Protein AF-A0A8C5HV69-F1 (afdb_monomer_lite)

Foldseek 3Di:
DDDDDDDDDDDDDDDDDDDDDDDDDDDDDDDPDDPPCDPVNVVVVVVVVVVVVVVVVVVVVVVVVCVVVVVVPPPDDDDDDDDDDDDDDDDDDDDDDDDDDDDDDDDDDDDDDDDDDDPPDPDDDDDPPPPDPPPDDDQDLVVLLVLQVQLLVLCVVPVDNVVSCVVSVHDPVVNQLQVLSNLCCVQPVPVSVVLDDDSVPDDSSVSSVVSVVVCDPVSVVVSVVCCVVSVGPPDDHDD

Sequence (239 aa):
MKMTMTEVTKKDLDGPEDKGSSATSCCSISSIGSGSISKVEFLEAKIQWQEKVITDLEQERNFLREQILGKKKSSQPKKFTLEDDDENDHSNMDDDPSSPNISESSDSDVVIQRRKTRWTQPSTSATVAVPGKAHVRVKGPAEVISRYKKVLKSFSKVRTMTEAFRINGVDRGTIKMTAAIMELNTVDPETFKTLKYDPATETLQSFAKRCATYITPEKKIIIEDMKAKGQLLPLLMKY

Secondary structure (DSSP, 8-state):
--------------------------------------HHHHHHHHHHHHHHHHHHHHHHHHHHHHHHHHHTS-------------------------PPPP---------------------------------PPP-SHHHHHHHHHHHHHHHHHH--HHHHHHHHT--HHHHHHHHHHHHHHHH-HHHHHHS---TTT--HHHHHHHHHHT--HHHHHHHHHHHHTTSS-------

pLDDT: mean 71.91, std 24.54, range [30.3, 97.56]

Radius of gyration: 37.37 Å; chains: 1; bounding box: 129×70×85 Å

Structure (mmCIF, N/CA/C/O backbone):
data_AF-A0A8C5HV69-F1
#
_entry.id   AF-A0A8C5HV69-F1
#
loop_
_atom_site.group_PDB
_atom_site.id
_atom_site.type_symbol
_atom_site.label_atom_id
_atom_site.label_alt_id
_atom_site.label_comp_id
_atom_site.label_asym_id
_atom_site.label_entity_id
_atom_site.label_seq_id
_atom_site.pdbx_PDB_ins_code
_atom_site.Cartn_x
_atom_site.Cartn_y
_atom_site.Cartn_z
_atom_site.occupancy
_atom_site.B_iso_or_equiv
_atom_site.auth_seq_id
_atom_site.auth_comp_id
_atom_site.auth_asym_id
_atom_site.auth_atom_id
_atom_site.pdbx_PDB_model_num
ATOM 1 N N . MET A 1 1 ? 72.669 -27.032 47.980 1.00 41.25 1 MET A N 1
ATOM 2 C CA . MET A 1 1 ? 73.205 -25.973 47.097 1.00 41.25 1 MET A CA 1
ATOM 3 C C . MET A 1 1 ? 72.244 -24.793 47.122 1.00 41.25 1 MET A C 1
ATOM 5 O O . MET A 1 1 ? 71.089 -24.989 46.797 1.00 41.25 1 MET A O 1
ATOM 9 N N . LYS A 1 2 ? 72.760 -23.644 47.583 1.00 41.19 2 LYS A N 1
ATOM 10 C CA . LYS A 1 2 ? 72.356 -22.233 47.399 1.00 41.19 2 LYS A CA 1
ATOM 11 C C . LYS A 1 2 ? 70.866 -21.821 47.466 1.00 41.19 2 LYS A C 1
ATOM 13 O O . LYS A 1 2 ? 70.048 -22.196 46.639 1.00 41.19 2 LYS A O 1
ATOM 18 N N . MET A 1 3 ? 70.618 -20.947 48.447 1.00 42.62 3 MET A N 1
ATOM 19 C CA . MET A 1 3 ? 69.486 -20.027 48.632 1.00 42.62 3 MET A CA 1
ATOM 20 C C . MET A 1 3 ? 69.341 -19.006 47.487 1.00 42.62 3 MET A C 1
ATOM 22 O O . MET A 1 3 ? 70.353 -18.686 46.873 1.00 42.62 3 MET A O 1
ATOM 26 N N . THR A 1 4 ? 68.147 -18.409 47.333 1.00 46.88 4 THR A N 1
ATOM 27 C CA . THR A 1 4 ? 67.903 -16.960 47.569 1.00 46.88 4 THR A CA 1
ATOM 28 C C . THR A 1 4 ? 66.401 -16.645 47.688 1.00 46.88 4 THR A C 1
ATOM 30 O O . THR A 1 4 ? 65.612 -17.020 46.826 1.00 46.88 4 THR A O 1
ATOM 33 N N . MET A 1 5 ? 66.076 -15.947 48.782 1.00 42.62 5 MET A N 1
ATOM 34 C CA . MET A 1 5 ? 64.847 -15.214 49.148 1.00 42.62 5 MET A CA 1
ATOM 35 C C . MET A 1 5 ? 64.588 -14.039 48.165 1.00 42.62 5 MET A C 1
ATOM 37 O O . MET A 1 5 ? 65.527 -13.641 47.482 1.00 42.62 5 MET A O 1
ATOM 41 N N . THR A 1 6 ? 63.386 -13.456 48.021 1.00 46.44 6 THR A N 1
ATOM 42 C CA . THR A 1 6 ? 62.821 -12.469 48.971 1.00 46.44 6 THR A CA 1
ATOM 43 C C . THR A 1 6 ? 61.295 -12.277 48.900 1.00 46.44 6 THR A C 1
ATOM 45 O O . THR A 1 6 ? 60.684 -12.218 47.835 1.00 46.44 6 THR A O 1
ATOM 48 N N . GLU A 1 7 ? 60.731 -12.137 50.104 1.00 42.50 7 GLU A N 1
ATOM 49 C CA . GLU A 1 7 ? 59.359 -11.804 50.509 1.00 42.50 7 GLU A CA 1
ATOM 50 C C . GLU A 1 7 ? 59.042 -10.285 50.425 1.00 42.50 7 GLU A C 1
ATOM 52 O O . GLU A 1 7 ? 59.963 -9.473 50.420 1.00 42.50 7 GLU A O 1
ATOM 57 N N . VAL A 1 8 ? 57.786 -9.874 50.151 1.00 45.25 8 VAL A N 1
ATOM 58 C CA . VAL A 1 8 ? 56.705 -9.402 51.082 1.00 45.25 8 VAL A CA 1
ATOM 59 C C . VAL A 1 8 ? 57.105 -8.116 51.847 1.00 45.25 8 VAL A C 1
ATOM 61 O O . VAL A 1 8 ? 58.164 -8.050 52.450 1.00 45.25 8 VAL A O 1
ATOM 64 N N . THR A 1 9 ? 56.332 -7.021 51.863 1.00 39.25 9 THR A N 1
ATOM 65 C CA . THR A 1 9 ? 55.294 -6.777 52.889 1.00 39.25 9 THR A CA 1
ATOM 66 C C . THR A 1 9 ? 54.643 -5.390 52.773 1.00 39.25 9 THR A C 1
ATOM 68 O O . THR A 1 9 ? 55.207 -4.424 52.273 1.00 39.25 9 THR A O 1
ATOM 71 N N . LYS A 1 10 ? 53.414 -5.368 53.292 1.00 47.84 10 LYS A N 1
ATOM 72 C CA . LYS A 1 10 ? 52.456 -4.291 53.567 1.00 47.84 10 LYS A CA 1
ATOM 73 C C . LYS A 1 10 ? 52.615 -3.796 55.018 1.00 47.84 10 LYS A C 1
ATOM 75 O O . LYS A 1 10 ? 52.940 -4.645 55.847 1.00 47.84 10 LYS A O 1
ATOM 80 N N . LYS A 1 11 ? 52.280 -2.517 55.294 1.00 43.03 11 LYS A N 1
ATOM 81 C CA . LYS A 1 11 ? 51.910 -1.837 56.584 1.00 43.03 11 LYS A CA 1
ATOM 82 C C . LYS A 1 11 ? 52.577 -0.453 56.660 1.00 43.03 11 LYS A C 1
ATOM 84 O O . LYS A 1 11 ? 53.667 -0.321 56.126 1.00 43.03 11 LYS A O 1
ATOM 89 N N . ASP A 1 12 ? 52.138 0.574 57.380 1.00 42.72 12 ASP A N 1
ATOM 90 C CA . ASP A 1 12 ? 50.881 1.138 57.915 1.00 42.72 12 ASP A CA 1
ATOM 91 C C . ASP A 1 12 ? 51.341 2.403 58.704 1.00 42.72 12 ASP A C 1
ATOM 93 O O . ASP A 1 12 ? 52.432 2.362 59.267 1.00 42.72 12 ASP A O 1
ATOM 97 N N . LEU A 1 13 ? 50.495 3.449 58.778 1.00 44.81 13 LEU A N 1
ATOM 98 C CA . LEU A 1 13 ? 50.401 4.523 59.812 1.00 44.81 13 LEU A CA 1
ATOM 99 C C . LEU A 1 13 ? 51.555 5.549 60.018 1.00 44.81 13 LEU A C 1
ATOM 101 O O . LEU A 1 13 ? 52.686 5.168 60.292 1.00 44.81 13 LEU A O 1
ATOM 105 N N . ASP A 1 14 ? 51.263 6.866 60.003 1.00 36.16 14 ASP A N 1
ATOM 106 C CA . ASP A 1 14 ? 50.894 7.691 61.190 1.00 36.16 14 ASP A CA 1
ATOM 107 C C . ASP A 1 14 ? 50.681 9.201 60.838 1.00 36.16 14 ASP A C 1
ATOM 109 O O . ASP A 1 14 ? 51.166 9.664 59.804 1.00 36.16 14 ASP A O 1
ATOM 113 N N . GLY A 1 15 ? 49.909 9.941 61.661 1.00 34.44 15 GLY A N 1
ATOM 114 C CA . GLY A 1 15 ? 49.583 11.394 61.563 1.00 34.44 15 GLY A CA 1
ATOM 115 C C . GLY A 1 15 ? 50.711 12.348 62.033 1.00 34.44 15 GLY A C 1
ATOM 116 O O . GLY A 1 15 ? 51.828 11.855 62.187 1.00 34.44 15 GLY A O 1
ATOM 117 N N . PRO A 1 16 ? 50.503 13.686 62.255 1.00 55.38 16 PRO A N 1
ATOM 118 C CA . PRO A 1 16 ? 49.420 14.280 63.085 1.00 55.38 16 PRO A CA 1
ATOM 119 C C . PRO A 1 16 ? 48.833 15.688 62.683 1.00 55.38 16 PRO A C 1
ATOM 121 O O . PRO A 1 16 ? 49.367 16.376 61.819 1.00 55.38 16 PRO A O 1
ATOM 124 N N . GLU A 1 17 ? 47.694 16.047 63.321 1.00 42.78 17 GLU A N 1
ATOM 125 C CA . GLU A 1 17 ? 47.181 17.326 63.940 1.00 42.78 17 GLU A CA 1
ATOM 126 C C . GLU A 1 17 ? 47.751 18.728 63.530 1.00 42.78 17 GLU A C 1
ATOM 128 O O . GLU A 1 17 ? 48.947 18.847 63.312 1.00 42.78 17 GLU A O 1
ATOM 133 N N . ASP A 1 18 ? 47.080 19.908 63.501 1.00 42.66 18 ASP A N 1
ATOM 134 C CA . ASP A 1 18 ? 45.736 20.455 63.834 1.00 42.66 18 ASP A CA 1
ATOM 135 C C . ASP A 1 18 ? 45.687 21.997 63.487 1.00 42.66 18 ASP A C 1
ATOM 137 O O . ASP A 1 18 ? 46.739 22.611 63.290 1.00 42.66 18 ASP A O 1
ATOM 141 N N . LYS A 1 19 ? 44.484 22.622 63.522 1.00 38.38 19 LYS A N 1
ATOM 142 C CA . LYS A 1 19 ? 44.103 24.068 63.691 1.00 38.38 19 LYS A CA 1
ATOM 143 C C . LYS A 1 19 ? 43.608 24.948 62.507 1.00 38.38 19 LYS A C 1
ATOM 145 O O . LYS A 1 19 ? 44.392 25.499 61.747 1.00 38.38 19 LYS A O 1
ATOM 150 N N . GLY A 1 20 ? 42.305 25.296 62.552 1.00 33.03 20 GLY A N 1
ATOM 151 C CA . GLY A 1 20 ? 41.860 26.687 62.828 1.00 33.03 20 GLY A CA 1
ATOM 152 C C . GLY A 1 20 ? 41.215 27.579 61.733 1.00 33.03 20 GLY A C 1
ATOM 153 O O . GLY A 1 20 ? 41.919 28.271 61.017 1.00 33.03 20 GLY A O 1
ATOM 154 N N . SER A 1 21 ? 39.875 27.704 61.787 1.00 37.47 21 SER A N 1
ATOM 155 C CA . SER A 1 21 ? 39.026 28.925 61.665 1.00 37.47 21 SER A CA 1
ATOM 156 C C . SER A 1 21 ? 38.928 29.832 60.405 1.00 37.47 21 SER A C 1
ATOM 158 O O . SER A 1 21 ? 39.880 30.471 59.983 1.00 37.47 21 SER A O 1
ATOM 160 N N . SER A 1 22 ? 37.652 30.108 60.058 1.00 38.28 22 SER A N 1
ATOM 161 C CA . SER A 1 22 ? 37.043 31.421 59.707 1.00 38.28 22 SER A CA 1
ATOM 162 C C . SER A 1 22 ? 36.752 31.794 58.234 1.00 38.28 22 SER A C 1
ATOM 164 O O . SER A 1 22 ? 37.621 32.222 57.491 1.00 38.28 22 SER A O 1
ATOM 166 N N . ALA A 1 23 ? 35.447 31.748 57.921 1.00 42.06 23 ALA A N 1
ATOM 167 C CA . ALA A 1 23 ? 34.599 32.773 57.289 1.00 42.06 23 ALA A CA 1
ATOM 168 C C . ALA A 1 23 ? 34.856 33.341 55.867 1.00 42.06 23 ALA A C 1
ATOM 170 O O . ALA A 1 23 ? 35.947 33.738 55.484 1.00 42.06 23 ALA A O 1
ATOM 171 N N . THR A 1 24 ? 33.707 33.594 55.218 1.00 37.38 24 THR A N 1
ATOM 172 C CA . THR A 1 24 ? 33.375 34.613 54.196 1.00 37.38 24 THR A CA 1
ATOM 173 C C . THR A 1 24 ? 33.264 34.197 52.720 1.00 37.38 24 THR A C 1
ATOM 175 O O . THR A 1 24 ? 34.218 33.826 52.058 1.00 37.38 24 THR A O 1
ATOM 178 N N . SER A 1 25 ? 32.040 34.407 52.213 1.00 44.81 25 SER A N 1
ATOM 179 C CA . SER A 1 25 ? 31.742 35.191 51.006 1.00 44.81 25 SER A CA 1
ATOM 180 C C . SER A 1 25 ? 32.240 34.668 49.656 1.00 44.81 25 SER A C 1
ATOM 182 O O . SER A 1 25 ? 33.380 34.892 49.272 1.00 44.81 25 SER A O 1
ATOM 184 N N . CYS A 1 26 ? 31.324 34.142 48.842 1.00 30.30 26 CYS A N 1
ATOM 185 C CA . CYS A 1 26 ? 30.750 34.926 47.738 1.00 30.30 26 CYS A CA 1
ATOM 186 C C . CYS A 1 26 ? 29.729 34.101 46.937 1.00 30.30 26 CYS A C 1
ATOM 188 O O . CYS A 1 26 ? 29.933 32.933 46.609 1.00 30.30 26 CYS A O 1
ATOM 190 N N . CYS A 1 27 ? 28.600 34.740 46.635 1.00 38.41 27 CYS A N 1
ATOM 191 C CA . CYS A 1 27 ? 27.563 34.245 45.743 1.00 38.41 27 CYS A CA 1
ATOM 192 C C . CYS A 1 27 ? 28.149 33.954 44.356 1.00 38.41 27 CYS A C 1
ATOM 194 O O . CYS A 1 27 ? 28.612 34.870 43.679 1.00 38.41 27 CYS A O 1
ATOM 196 N N . SER A 1 28 ? 28.068 32.704 43.901 1.00 43.84 28 SER A N 1
ATOM 197 C CA . SER A 1 28 ? 28.261 32.395 42.485 1.00 43.84 28 SER A CA 1
ATOM 198 C C . SER A 1 28 ? 26.935 32.588 41.761 1.00 43.84 28 SER A C 1
ATOM 200 O O . SER A 1 28 ? 25.980 31.832 41.928 1.00 43.84 28 SER A O 1
ATOM 202 N N . ILE A 1 29 ? 26.905 33.690 41.024 1.00 43.72 29 ILE A N 1
ATOM 203 C CA . ILE A 1 29 ? 25.840 34.169 40.154 1.00 43.72 29 ILE A CA 1
ATOM 204 C C . ILE A 1 29 ? 25.419 33.055 39.189 1.00 43.72 29 ILE A C 1
ATOM 206 O O . ILE A 1 29 ? 26.244 32.398 38.553 1.00 43.72 29 ILE A O 1
ATOM 210 N N . SER A 1 30 ? 24.108 32.863 39.103 1.00 43.75 30 SER A N 1
ATOM 211 C CA . SER A 1 30 ? 23.403 32.008 38.158 1.00 43.75 30 SER A CA 1
ATOM 212 C C . SER A 1 30 ? 23.905 32.221 36.727 1.00 43.75 30 SER A C 1
ATOM 214 O O . SER A 1 30 ? 23.747 33.294 36.147 1.00 43.75 30 SER A O 1
ATOM 216 N N . SER A 1 31 ? 24.483 31.171 36.136 1.00 43.50 31 SER A N 1
ATOM 217 C CA . SER A 1 31 ? 24.736 31.118 34.696 1.00 43.50 31 SER A CA 1
ATOM 218 C C . SER A 1 31 ? 23.404 31.069 33.956 1.00 43.50 31 SER A C 1
ATOM 220 O O . SER A 1 31 ? 22.685 30.072 33.988 1.00 43.50 31 SER A O 1
ATOM 222 N N . ILE A 1 32 ? 23.084 32.175 33.293 1.00 50.81 32 ILE A N 1
ATOM 223 C CA . ILE A 1 32 ? 21.990 32.296 32.337 1.00 50.81 32 ILE A CA 1
ATOM 224 C C . ILE A 1 32 ? 22.432 31.517 31.092 1.00 50.81 32 ILE A C 1
ATOM 226 O O . ILE A 1 32 ? 23.237 31.994 30.294 1.00 50.81 32 ILE A O 1
ATOM 230 N N . GLY A 1 33 ? 21.972 30.271 30.989 1.00 43.75 33 GLY A N 1
ATOM 231 C CA . GLY A 1 33 ? 22.258 29.381 29.870 1.00 43.75 33 GLY A CA 1
ATOM 232 C C . GLY A 1 33 ? 21.582 29.868 28.591 1.00 43.75 33 GLY A C 1
ATOM 233 O O . GLY A 1 33 ? 20.362 29.971 28.509 1.00 43.75 33 GLY A O 1
ATOM 234 N N . SER A 1 34 ? 22.411 30.161 27.595 1.00 51.12 34 SER A N 1
ATOM 235 C CA . SER A 1 34 ? 22.074 30.457 26.205 1.00 51.12 34 SER A CA 1
ATOM 236 C C . SER A 1 34 ? 21.061 29.465 25.617 1.00 51.12 34 SER A C 1
ATOM 238 O O . SER A 1 34 ? 21.311 28.259 25.609 1.00 51.12 34 SER A O 1
ATOM 240 N N . GLY A 1 35 ? 19.957 29.985 25.073 1.00 60.09 35 GLY A N 1
ATOM 241 C CA . GLY A 1 35 ? 18.848 29.231 24.479 1.00 60.09 35 GLY A CA 1
ATOM 242 C C . GLY A 1 35 ? 19.203 28.490 23.188 1.00 60.09 35 GLY A C 1
ATOM 243 O O . GLY A 1 35 ? 18.777 28.874 22.103 1.00 60.09 35 GLY A O 1
ATOM 244 N N . SER A 1 36 ? 19.948 27.397 23.320 1.00 64.25 36 SER A N 1
ATOM 245 C CA . SER A 1 36 ? 20.003 26.325 22.327 1.00 64.25 36 SER A CA 1
ATOM 246 C C . SER A 1 36 ? 19.208 25.159 22.899 1.00 64.25 36 SER A C 1
ATOM 248 O O . SER A 1 36 ? 19.758 24.375 23.668 1.00 64.25 36 SER A O 1
ATOM 250 N N . ILE A 1 37 ? 17.916 25.059 22.571 1.00 70.06 37 ILE A N 1
ATOM 251 C CA . ILE A 1 37 ? 17.123 23.886 22.962 1.00 70.06 37 ILE A CA 1
ATOM 252 C C . ILE A 1 37 ? 17.806 22.675 22.345 1.00 70.06 37 ILE A C 1
ATOM 254 O O . ILE A 1 37 ? 17.923 22.553 21.119 1.00 70.06 37 ILE A O 1
ATOM 258 N N . SER A 1 38 ? 18.324 21.809 23.209 1.00 85.94 38 SER A N 1
ATOM 259 C CA . SER A 1 38 ? 19.037 20.627 22.754 1.00 85.94 38 SER A CA 1
ATOM 260 C C . SER A 1 38 ? 18.071 19.734 21.973 1.00 85.94 38 SER A C 1
ATOM 262 O O . SER A 1 38 ? 16.860 19.715 22.208 1.00 85.94 38 SER A O 1
ATOM 264 N N . LYS A 1 39 ? 18.589 18.947 21.022 1.00 87.31 39 LYS A N 1
ATOM 265 C CA . LYS A 1 39 ? 17.747 17.991 20.288 1.00 87.31 39 LYS A CA 1
ATOM 266 C C . LYS A 1 39 ? 17.006 17.041 21.238 1.00 87.31 39 LYS A C 1
ATOM 268 O O . LYS A 1 39 ? 15.905 16.607 20.911 1.00 87.31 39 LYS A O 1
ATOM 273 N N . VAL A 1 40 ? 17.622 16.736 22.379 1.00 88.44 40 VAL A N 1
ATOM 274 C CA . VAL A 1 40 ? 17.068 15.893 23.442 1.00 88.44 40 VAL A CA 1
ATOM 275 C C . VAL A 1 40 ? 15.857 16.570 24.077 1.00 88.44 40 VAL A C 1
ATOM 277 O O . VAL A 1 40 ? 14.769 16.012 24.022 1.00 88.44 40 VAL A O 1
ATOM 280 N N . GLU A 1 41 ? 16.007 17.808 24.534 1.00 88.75 41 GLU A N 1
ATOM 281 C CA . GLU A 1 41 ? 14.935 18.587 25.166 1.00 88.75 41 GLU A CA 1
ATOM 282 C C . GLU A 1 41 ? 13.724 18.783 24.235 1.00 88.75 41 GLU A C 1
ATOM 284 O O . GLU A 1 41 ? 12.575 18.605 24.636 1.00 88.75 41 GLU A O 1
ATOM 289 N N . PHE A 1 42 ? 13.955 19.044 22.942 1.00 92.06 42 PHE A N 1
ATOM 290 C CA . PHE A 1 42 ? 12.866 19.110 21.959 1.00 92.06 42 PHE A CA 1
ATOM 291 C C . PHE A 1 42 ? 12.128 17.770 21.798 1.00 92.06 42 PHE A C 1
ATOM 293 O O . PHE A 1 42 ? 10.909 17.737 21.609 1.00 92.06 42 PHE A O 1
ATOM 300 N N . LEU A 1 43 ? 12.860 16.651 21.808 1.00 92.69 43 LEU A N 1
ATOM 301 C CA . LEU A 1 43 ? 12.255 15.324 21.694 1.00 92.69 43 LEU A CA 1
ATOM 302 C C . LEU A 1 43 ? 11.475 14.958 22.956 1.00 92.69 43 LEU A C 1
ATOM 304 O O . LEU A 1 43 ? 10.385 14.410 22.827 1.00 92.69 43 LEU A O 1
ATOM 308 N N . GLU A 1 44 ? 11.980 15.307 24.135 1.00 93.56 44 GLU A N 1
ATOM 309 C CA . GLU A 1 44 ? 11.273 15.140 25.407 1.00 93.56 44 GLU A CA 1
ATOM 310 C C . GLU A 1 44 ? 9.970 15.941 25.421 1.00 93.56 44 GLU A C 1
ATOM 312 O O . GLU A 1 44 ? 8.911 15.372 25.681 1.00 93.56 44 GLU A O 1
ATOM 317 N N . ALA A 1 45 ? 10.005 17.214 25.015 1.00 92.44 45 ALA A N 1
ATOM 318 C CA . ALA A 1 45 ? 8.802 18.037 24.893 1.00 92.44 45 ALA A CA 1
ATOM 319 C C . ALA A 1 45 ? 7.785 17.438 23.905 1.00 92.44 45 ALA A C 1
ATOM 321 O O . ALA A 1 45 ? 6.576 17.449 24.151 1.00 92.44 45 ALA A O 1
ATOM 322 N N . LYS A 1 46 ? 8.258 16.865 22.789 1.00 95.50 46 LYS A N 1
ATOM 323 C CA . LYS A 1 46 ? 7.392 16.170 21.830 1.00 95.50 46 LYS A CA 1
ATOM 324 C C . LYS A 1 46 ? 6.765 14.911 22.432 1.00 95.50 46 LYS A C 1
ATOM 326 O O . LYS A 1 46 ? 5.580 14.684 22.205 1.00 95.50 46 LYS A O 1
ATOM 331 N N . ILE A 1 47 ? 7.536 14.109 23.165 1.00 97.06 47 ILE A N 1
ATOM 332 C CA . ILE A 1 47 ? 7.043 12.896 23.833 1.00 97.06 47 ILE A CA 1
ATOM 333 C C . ILE A 1 47 ? 5.978 13.274 24.862 1.00 97.06 47 ILE A C 1
ATOM 335 O O . ILE A 1 47 ? 4.867 12.760 24.783 1.00 97.06 47 ILE A O 1
ATOM 339 N N . GLN A 1 48 ? 6.259 14.248 25.727 1.00 95.25 48 GLN A N 1
ATOM 340 C CA . GLN A 1 48 ? 5.307 14.735 26.729 1.00 95.25 48 GLN A CA 1
ATOM 341 C C . GLN A 1 48 ? 4.012 15.251 26.094 1.00 95.25 48 GLN A C 1
ATOM 343 O O . GLN A 1 48 ? 2.913 14.948 26.557 1.00 95.25 48 GLN A O 1
ATOM 348 N N . TRP A 1 49 ? 4.115 16.012 25.000 1.00 96.62 49 TRP A N 1
ATOM 349 C CA . TRP A 1 49 ? 2.936 16.475 24.272 1.00 96.62 49 TRP A CA 1
ATOM 350 C C . TRP A 1 49 ? 2.122 15.305 23.704 1.00 96.62 49 TRP A C 1
ATOM 352 O O . TRP A 1 49 ? 0.898 15.292 23.822 1.00 96.62 49 TRP A O 1
ATOM 362 N N . GLN A 1 50 ? 2.785 14.300 23.124 1.00 96.31 50 GLN A N 1
ATOM 363 C CA . GLN A 1 50 ? 2.114 13.102 22.615 1.00 96.31 50 GLN A CA 1
ATOM 364 C C . GLN A 1 50 ? 1.427 12.309 23.736 1.00 96.31 50 GLN A C 1
ATOM 366 O O . GLN A 1 50 ? 0.290 11.885 23.553 1.00 96.31 50 GLN A O 1
ATOM 371 N N . GLU A 1 51 ? 2.075 12.140 24.888 1.00 95.62 51 GLU A N 1
ATOM 372 C CA . GLU A 1 51 ? 1.509 11.469 26.067 1.00 95.62 51 GLU A CA 1
ATOM 373 C C . GLU A 1 51 ? 0.273 12.197 26.603 1.00 95.62 51 GLU A C 1
ATOM 375 O O . GLU A 1 51 ? -0.736 11.558 26.913 1.00 95.62 51 GLU A O 1
ATOM 380 N N . LYS A 1 52 ? 0.309 13.534 26.640 1.00 95.94 52 LYS A N 1
ATOM 381 C CA . LYS A 1 52 ? -0.849 14.349 27.018 1.00 95.94 52 LYS A CA 1
ATOM 382 C C . LYS A 1 52 ? -2.018 14.139 26.058 1.00 95.94 52 LYS A C 1
ATOM 384 O O . LYS A 1 52 ? -3.120 13.844 26.501 1.00 95.94 52 LYS A O 1
ATOM 389 N N . VAL A 1 53 ? -1.766 14.208 24.749 1.00 97.25 53 VAL A N 1
ATOM 390 C CA . VAL A 1 53 ? -2.802 13.967 23.729 1.00 97.25 53 VAL A CA 1
ATOM 391 C C . VAL A 1 53 ? -3.386 12.559 23.851 1.00 97.25 53 VAL A C 1
ATOM 393 O O . VAL A 1 53 ? -4.595 12.389 23.729 1.00 97.25 53 VAL A O 1
ATOM 396 N N . ILE A 1 54 ? -2.552 11.546 24.100 1.00 97.56 54 ILE A N 1
ATOM 397 C CA . ILE A 1 54 ? -3.027 10.176 24.327 1.00 97.56 54 ILE A CA 1
ATOM 398 C C . ILE A 1 54 ? -3.941 10.135 25.552 1.00 97.56 54 ILE A C 1
ATOM 400 O O . ILE A 1 54 ? -5.045 9.611 25.452 1.00 97.56 54 ILE A O 1
ATOM 404 N N . THR A 1 55 ? -3.514 10.722 26.668 1.00 96.81 55 THR A N 1
ATOM 405 C CA . THR A 1 55 ? -4.292 10.752 27.913 1.00 96.81 55 THR A CA 1
ATOM 406 C C . THR A 1 55 ? -5.651 11.423 27.707 1.00 96.81 55 THR A C 1
ATOM 408 O O . THR A 1 55 ? -6.677 10.851 28.072 1.00 96.81 55 THR A O 1
ATOM 411 N N . ASP A 1 56 ? -5.676 12.589 27.061 1.00 95.06 56 ASP A N 1
ATOM 412 C CA . ASP A 1 56 ? -6.905 13.333 26.772 1.00 95.06 56 ASP A CA 1
ATOM 413 C C . ASP A 1 56 ? -7.858 12.506 25.878 1.00 95.06 56 ASP A C 1
ATOM 415 O O . ASP A 1 56 ? -9.051 12.379 26.168 1.00 95.06 56 ASP A O 1
ATOM 419 N N . LEU A 1 57 ? -7.332 11.849 24.833 1.00 96.25 57 LEU A N 1
ATOM 420 C CA . LEU A 1 57 ? -8.114 10.958 23.962 1.00 96.25 57 LEU A CA 1
ATOM 421 C C . LEU A 1 57 ? -8.627 9.711 24.693 1.00 96.25 57 LEU A C 1
ATOM 423 O O . LEU A 1 57 ? -9.717 9.214 24.400 1.00 96.25 57 LEU A O 1
ATOM 427 N N . GLU A 1 58 ? -7.852 9.160 25.625 1.00 94.38 58 GLU A N 1
ATOM 428 C CA . GLU A 1 58 ? -8.278 8.026 26.440 1.00 94.38 58 GLU A CA 1
ATOM 429 C C . GLU A 1 58 ? -9.407 8.404 27.394 1.00 94.38 58 GLU A C 1
ATOM 431 O O . GLU A 1 58 ? -10.357 7.627 27.532 1.00 94.38 58 GLU A O 1
ATOM 436 N N . GLN A 1 59 ? -9.348 9.597 27.988 1.00 93.88 59 GLN A N 1
ATOM 437 C CA . GLN A 1 59 ? -10.427 10.149 28.802 1.00 93.88 59 GLN A CA 1
ATOM 438 C C . GLN A 1 59 ? -11.702 10.330 27.978 1.00 93.88 59 GLN A C 1
ATOM 440 O O . GLN A 1 59 ? -12.751 9.823 28.372 1.00 93.88 59 GLN A O 1
ATOM 445 N N . GLU A 1 60 ? -11.618 10.963 26.805 1.00 94.38 60 GLU A N 1
ATOM 446 C CA . GLU A 1 60 ? -12.775 11.148 25.923 1.00 94.38 60 GLU A CA 1
ATOM 447 C C . GLU A 1 60 ? -13.368 9.800 25.487 1.00 94.38 60 GLU A C 1
ATOM 449 O O . GLU A 1 60 ? -14.578 9.571 25.560 1.00 94.38 60 GLU A O 1
ATOM 454 N N . ARG A 1 61 ? -12.515 8.841 25.112 1.00 95.19 61 ARG A N 1
ATOM 455 C CA . ARG A 1 61 ? -12.943 7.483 24.761 1.00 95.19 61 ARG A CA 1
ATOM 456 C C . ARG A 1 61 ? -13.623 6.772 25.933 1.00 95.19 61 ARG A C 1
ATOM 458 O O . ARG A 1 61 ? -14.596 6.050 25.708 1.00 95.19 61 ARG A O 1
ATOM 465 N N . ASN A 1 62 ? -13.129 6.931 27.158 1.00 94.31 62 ASN A N 1
ATOM 466 C CA . ASN A 1 62 ? -13.747 6.345 28.348 1.00 94.31 62 ASN A CA 1
ATOM 467 C C . ASN A 1 62 ? -15.094 7.011 28.660 1.00 94.31 62 ASN A C 1
ATOM 469 O O . ASN A 1 62 ? -16.082 6.303 28.839 1.00 94.31 62 ASN A O 1
ATOM 473 N N . PHE A 1 63 ? -15.173 8.339 28.585 1.00 96.00 63 PHE A N 1
ATOM 474 C CA . PHE A 1 63 ? -16.417 9.094 28.728 1.00 96.00 63 PHE A CA 1
ATOM 475 C C . PHE A 1 63 ? -17.488 8.646 27.718 1.00 96.00 63 PHE A C 1
ATOM 477 O O . PHE A 1 63 ? -18.632 8.370 28.081 1.00 96.00 63 PHE A O 1
ATOM 484 N N . LEU A 1 64 ? -17.124 8.483 26.442 1.00 95.00 64 LEU A N 1
ATOM 485 C CA . LEU A 1 64 ? -18.050 7.991 25.417 1.00 95.00 64 LEU A CA 1
ATOM 486 C C . LEU A 1 64 ? -18.503 6.548 25.685 1.00 95.00 64 LEU A C 1
ATOM 488 O O . LEU A 1 64 ? -19.665 6.208 25.452 1.00 95.00 64 LEU A O 1
ATOM 492 N N . ARG A 1 65 ? -17.614 5.691 26.205 1.00 90.88 65 ARG A N 1
ATOM 493 C CA . ARG A 1 65 ? -17.978 4.328 26.626 1.00 90.88 65 ARG A CA 1
ATOM 494 C C . ARG A 1 65 ? -18.966 4.341 27.787 1.00 90.88 65 ARG A C 1
ATOM 496 O O . ARG A 1 65 ? -19.923 3.570 27.748 1.00 90.88 65 ARG A O 1
ATOM 503 N N . GLU A 1 66 ? -18.777 5.214 28.771 1.00 91.31 66 GLU A N 1
ATOM 504 C CA . GLU A 1 66 ? -19.706 5.393 29.891 1.00 91.31 66 GLU A CA 1
ATOM 505 C C . GLU A 1 66 ? -21.072 5.894 29.425 1.00 91.31 66 GLU A C 1
ATOM 507 O O . GLU A 1 66 ? -22.088 5.359 29.855 1.00 91.31 66 GLU A O 1
ATOM 512 N N . GLN A 1 67 ? -21.128 6.838 28.483 1.00 87.50 67 GLN A N 1
ATOM 513 C CA . GLN A 1 67 ? -22.386 7.301 27.884 1.00 87.50 67 GLN A CA 1
ATOM 514 C C . GLN A 1 67 ? -23.139 6.164 27.173 1.00 87.50 67 GLN A C 1
ATOM 516 O O . GLN A 1 67 ? -24.360 6.041 27.291 1.00 87.50 67 GLN A O 1
ATOM 521 N N . ILE A 1 68 ? -22.421 5.303 26.446 1.00 84.06 68 ILE A N 1
ATOM 522 C CA . ILE A 1 68 ? -23.010 4.145 25.759 1.00 84.06 68 ILE A CA 1
ATOM 523 C C . ILE A 1 68 ? -23.474 3.081 26.766 1.00 84.06 68 ILE A C 1
ATOM 525 O O . ILE A 1 68 ? -24.556 2.512 26.605 1.00 84.06 68 ILE A O 1
ATOM 529 N N . LEU A 1 69 ? -22.685 2.809 27.808 1.00 75.62 69 LEU A N 1
ATOM 530 C CA . LEU A 1 69 ? -23.021 1.823 28.837 1.00 75.62 69 LEU A CA 1
ATOM 531 C C . LEU A 1 69 ? -24.153 2.313 29.756 1.00 75.62 69 LEU A C 1
ATOM 533 O O . LEU A 1 69 ? -25.037 1.537 30.115 1.00 75.62 69 LEU A O 1
ATOM 537 N N . GLY A 1 70 ? -24.168 3.604 30.085 1.00 62.72 70 GLY A N 1
ATOM 538 C CA . GLY A 1 70 ? -25.195 4.264 30.889 1.00 62.72 70 GLY A CA 1
ATOM 539 C C . GLY A 1 70 ? -26.552 4.313 30.188 1.00 62.72 70 GLY A C 1
ATOM 540 O O . GLY A 1 70 ? -27.575 4.055 30.818 1.00 62.72 70 GLY A O 1
ATOM 541 N N . LYS A 1 71 ? -26.578 4.510 28.863 1.00 60.22 71 LYS A N 1
ATOM 542 C CA . LYS A 1 71 ? -27.815 4.445 28.060 1.00 60.22 71 LYS A CA 1
ATOM 543 C C . LYS A 1 71 ? -28.441 3.046 27.985 1.00 60.22 71 LYS A C 1
ATOM 545 O O . LYS A 1 71 ? -29.625 2.942 27.689 1.00 60.22 71 LYS A O 1
ATOM 550 N N . LYS A 1 72 ? -27.703 1.972 28.302 1.00 57.09 72 LYS A N 1
ATOM 551 C CA . LYS A 1 72 ? -28.270 0.614 28.436 1.00 57.09 72 LYS A CA 1
ATOM 552 C C . LYS A 1 72 ? -28.979 0.362 29.774 1.00 57.09 72 LYS A C 1
ATOM 554 O O . LYS A 1 72 ? -29.671 -0.642 29.884 1.00 57.09 72 LYS A O 1
ATOM 559 N N . LYS A 1 73 ? -28.840 1.241 30.778 1.00 49.88 73 LYS A N 1
ATOM 560 C CA . LYS A 1 73 ? -29.483 1.077 32.099 1.00 49.88 73 LYS A CA 1
ATOM 561 C C . LYS A 1 73 ? -30.790 1.862 32.279 1.00 49.88 73 LYS A C 1
ATOM 563 O O . LYS A 1 73 ? -31.457 1.663 33.287 1.00 49.88 73 LYS A O 1
ATOM 568 N N . SER A 1 74 ? -31.191 2.717 31.332 1.00 44.25 74 SER A N 1
ATOM 569 C CA . SER A 1 74 ? -32.404 3.548 31.460 1.00 44.25 74 SER A CA 1
ATOM 570 C C . SER A 1 74 ? -33.610 3.075 30.636 1.00 44.25 74 SER A C 1
ATOM 572 O O . SER A 1 74 ? -34.523 3.859 30.395 1.00 44.25 74 SER A O 1
ATOM 574 N N . SER A 1 75 ? -33.655 1.813 30.206 1.00 43.59 75 SER A N 1
ATOM 575 C CA . SER A 1 75 ? -34.878 1.194 29.677 1.00 43.59 75 SER A CA 1
ATOM 576 C C . SER A 1 75 ? -35.590 0.410 30.784 1.00 43.59 75 SER A C 1
ATOM 578 O O . SER A 1 75 ? -35.631 -0.815 30.771 1.00 43.59 75 SER A O 1
ATOM 580 N N . GLN A 1 76 ? -36.117 1.131 31.771 1.00 41.69 76 GLN A N 1
ATOM 581 C CA . GLN A 1 76 ? -37.192 0.644 32.637 1.00 41.69 76 GLN A CA 1
ATOM 582 C C . GLN A 1 76 ? -38.473 1.357 32.181 1.00 41.69 76 GLN A C 1
ATOM 584 O O . GLN A 1 76 ? -38.600 2.560 32.432 1.00 41.69 76 GLN A O 1
ATOM 589 N N . PRO A 1 77 ? -39.412 0.693 31.484 1.00 38.56 77 PRO A N 1
ATOM 590 C CA . PRO A 1 77 ? -40.731 1.266 31.284 1.00 38.56 77 PRO A CA 1
ATOM 591 C C . PRO A 1 77 ? -41.499 1.183 32.608 1.00 38.56 77 PRO A C 1
ATOM 593 O O . PRO A 1 77 ? -41.700 0.111 33.175 1.00 38.56 77 PRO A O 1
ATOM 596 N N . LYS A 1 78 ? -41.894 2.350 33.124 1.00 36.34 78 LYS A N 1
ATOM 597 C CA . LYS A 1 78 ? -42.776 2.471 34.285 1.00 36.34 78 LYS A CA 1
ATOM 598 C C . LYS A 1 78 ? -44.146 1.858 33.970 1.00 36.34 78 LYS A C 1
ATOM 600 O O . LYS A 1 78 ? -44.803 2.250 33.012 1.00 36.34 78 LYS A O 1
ATOM 605 N N . LYS A 1 79 ? -44.528 0.935 34.850 1.00 32.38 79 LYS A N 1
ATOM 606 C CA . LYS A 1 79 ? -45.847 0.373 35.166 1.00 32.38 79 LYS A CA 1
ATOM 607 C C . LYS A 1 79 ? -47.032 1.306 34.848 1.00 32.38 79 LYS A C 1
ATOM 609 O O . LYS A 1 79 ? -47.169 2.357 35.470 1.00 32.38 79 LYS A O 1
ATOM 614 N N . PHE A 1 80 ? -47.908 0.861 33.949 1.00 33.12 80 PHE A N 1
ATOM 615 C CA . PHE A 1 80 ? -49.328 1.219 33.917 1.00 33.12 80 PHE A CA 1
ATOM 616 C C . PHE A 1 80 ? -50.087 -0.087 34.180 1.00 33.12 80 PHE A C 1
ATOM 618 O O . PHE A 1 80 ? -49.858 -1.079 33.494 1.00 33.12 80 PHE A O 1
ATOM 625 N N . THR A 1 81 ? -50.878 -0.114 35.247 1.00 31.50 81 THR A N 1
ATOM 626 C CA . THR A 1 81 ? -51.687 -1.262 35.672 1.00 31.50 81 THR A CA 1
ATOM 627 C C . THR A 1 81 ? -53.011 -1.244 34.909 1.00 31.50 81 THR A C 1
ATOM 629 O O . THR A 1 81 ? -53.617 -0.176 34.847 1.00 31.50 81 THR A O 1
ATOM 632 N N . LEU A 1 82 ? -53.445 -2.385 34.366 1.00 34.81 82 LEU A N 1
ATOM 633 C CA . LEU A 1 82 ? -54.801 -2.956 34.446 1.00 34.81 82 LEU A CA 1
ATOM 634 C C . LEU A 1 82 ? -54.777 -4.365 33.814 1.00 34.81 82 LEU A C 1
ATOM 636 O O . LEU A 1 82 ? -53.957 -4.639 32.942 1.00 34.81 82 LEU A O 1
ATOM 640 N N . GLU A 1 83 ? -55.600 -5.231 34.390 1.00 36.62 83 GLU A N 1
ATOM 641 C CA . GLU A 1 83 ? -55.552 -6.697 34.477 1.00 36.62 83 GLU A CA 1
ATOM 642 C C . GLU A 1 83 ? -55.914 -7.441 33.176 1.00 36.62 83 GLU A C 1
ATOM 644 O O . GLU A 1 83 ? -56.621 -6.889 32.339 1.00 36.62 83 GLU A O 1
ATOM 649 N N . ASP A 1 84 ? -55.385 -8.661 32.991 1.00 33.47 84 ASP A N 1
ATOM 650 C CA . ASP A 1 84 ? -56.157 -9.919 32.860 1.00 33.47 84 ASP A CA 1
ATOM 651 C C . ASP A 1 84 ? -55.232 -11.124 32.535 1.00 33.47 84 ASP A C 1
ATOM 653 O O . ASP A 1 84 ? -54.156 -10.967 31.952 1.00 33.47 84 ASP A O 1
ATOM 657 N N . ASP A 1 85 ? -55.667 -12.293 33.012 1.00 42.16 85 ASP A N 1
ATOM 658 C CA . ASP A 1 85 ? -55.071 -13.636 33.158 1.00 42.16 85 ASP A CA 1
ATOM 659 C C . ASP A 1 85 ? -54.121 -14.201 32.075 1.00 42.16 85 ASP A C 1
ATOM 661 O O . ASP A 1 85 ? -54.381 -14.089 30.880 1.00 42.16 85 ASP A O 1
ATOM 665 N N . ASP A 1 86 ? -53.074 -14.931 32.507 1.00 40.19 86 ASP A N 1
ATOM 666 C CA . ASP A 1 86 ? -52.976 -16.393 32.288 1.00 40.19 86 ASP A CA 1
ATOM 667 C C . ASP A 1 86 ? -51.820 -17.024 33.103 1.00 40.19 86 ASP A C 1
ATOM 669 O O . ASP A 1 86 ? -50.721 -16.474 33.229 1.00 40.19 86 ASP A O 1
ATOM 673 N N . GLU A 1 87 ? -52.104 -18.192 33.670 1.00 47.50 87 GLU A N 1
ATOM 674 C CA . GLU A 1 87 ? -51.271 -19.007 34.559 1.00 47.50 87 GLU A CA 1
ATOM 675 C C . GLU A 1 87 ? -50.135 -19.719 33.801 1.00 47.50 87 GLU A C 1
ATOM 677 O O . GLU A 1 87 ? -50.384 -20.398 32.806 1.00 47.50 87 GLU A O 1
ATOM 682 N N . ASN A 1 88 ? -48.899 -19.679 34.320 1.00 42.00 88 ASN A N 1
ATOM 683 C CA . ASN A 1 88 ? -48.030 -20.863 34.288 1.00 42.00 88 ASN A CA 1
ATOM 684 C C . ASN A 1 88 ? -46.920 -20.787 35.350 1.00 42.00 88 ASN A C 1
ATOM 686 O O . ASN A 1 88 ? -45.996 -19.973 35.271 1.00 42.00 88 ASN A O 1
ATOM 690 N N . ASP A 1 89 ? -47.033 -21.681 36.324 1.00 41.03 89 ASP A N 1
ATOM 691 C CA . ASP A 1 89 ? -46.053 -22.032 37.344 1.00 41.03 89 ASP A CA 1
ATOM 692 C C . ASP A 1 89 ? -44.835 -22.753 36.733 1.00 41.03 89 ASP A C 1
ATOM 694 O O . ASP A 1 89 ? -44.980 -23.660 35.918 1.00 41.03 89 ASP A O 1
ATOM 698 N N . HIS A 1 90 ? -43.627 -22.355 37.138 1.00 47.34 90 HIS A N 1
ATOM 699 C CA . HIS A 1 90 ? -42.636 -23.296 37.667 1.00 47.34 90 HIS A CA 1
ATOM 700 C C . HIS A 1 90 ? -41.424 -22.553 38.239 1.00 47.34 90 HIS A C 1
ATOM 702 O O . HIS A 1 90 ? -40.605 -21.957 37.536 1.00 47.34 90 HIS A O 1
ATOM 708 N N . SER A 1 91 ? -41.313 -22.641 39.561 1.00 44.81 91 SER A N 1
ATOM 709 C CA . SER A 1 91 ? -40.116 -22.395 40.357 1.00 44.81 91 SER A CA 1
ATOM 710 C C . SER A 1 91 ? -38.908 -23.201 39.867 1.00 44.81 91 SER A C 1
ATOM 712 O O . SER A 1 91 ? -39.052 -24.384 39.571 1.00 44.81 91 SER A O 1
ATOM 714 N N . ASN A 1 92 ? -37.711 -22.609 39.902 1.00 42.31 92 ASN A N 1
ATOM 715 C CA . ASN A 1 92 ? -36.618 -23.113 40.743 1.00 42.31 92 ASN A CA 1
ATOM 716 C C . ASN A 1 92 ? -35.470 -22.096 40.832 1.00 42.31 92 ASN A C 1
ATOM 718 O O . ASN A 1 92 ? -34.956 -21.598 39.830 1.00 42.31 92 ASN A O 1
ATOM 722 N N . MET A 1 93 ? -35.135 -21.793 42.086 1.00 47.94 93 MET A N 1
ATOM 723 C CA . MET A 1 93 ? -33.877 -21.216 42.557 1.00 47.94 93 MET A CA 1
ATOM 724 C C . MET A 1 93 ? -32.711 -22.133 42.184 1.00 47.94 93 MET A C 1
ATOM 726 O O . MET A 1 93 ? -32.932 -23.330 42.061 1.00 47.94 93 MET A O 1
ATOM 730 N N . ASP A 1 94 ? -31.510 -21.571 42.025 1.00 39.75 94 ASP A N 1
ATOM 731 C CA . ASP A 1 94 ? -30.288 -22.038 42.700 1.00 39.75 94 ASP A CA 1
ATOM 732 C C . ASP A 1 94 ? -29.102 -21.130 42.308 1.00 39.75 94 ASP A C 1
ATOM 734 O O . ASP A 1 94 ? -28.601 -21.142 41.181 1.00 39.75 94 ASP A O 1
ATOM 738 N N . ASP A 1 95 ? -28.683 -20.312 43.274 1.00 45.06 95 ASP A N 1
ATOM 739 C CA . ASP A 1 95 ? -27.349 -19.722 43.391 1.00 45.06 95 ASP A CA 1
ATOM 740 C C . ASP A 1 95 ? -26.378 -20.798 43.916 1.00 45.06 95 ASP A C 1
ATOM 742 O O . ASP A 1 95 ? -26.690 -21.418 44.928 1.00 45.06 95 ASP A O 1
ATOM 746 N N . ASP A 1 96 ? -25.187 -20.961 43.322 1.00 42.44 96 ASP A N 1
ATOM 747 C CA . ASP A 1 96 ? -23.947 -21.168 44.102 1.00 42.44 96 ASP A CA 1
ATOM 748 C C . ASP A 1 96 ? -22.659 -20.958 43.259 1.00 42.44 96 ASP A C 1
ATOM 750 O O . ASP A 1 96 ? -22.531 -21.506 42.156 1.00 42.44 96 ASP A O 1
ATOM 754 N N . PRO A 1 97 ? -21.670 -20.186 43.759 1.00 54.50 97 PRO A N 1
ATOM 755 C CA . PRO A 1 97 ? -20.357 -19.997 43.152 1.00 54.50 97 PRO A CA 1
ATOM 756 C C . PRO A 1 97 ? -19.307 -20.947 43.754 1.00 54.50 97 PRO A C 1
ATOM 758 O O . PRO A 1 97 ? -18.836 -20.760 44.872 1.00 54.50 97 PRO A O 1
ATOM 761 N N . SER A 1 98 ? -18.817 -21.915 42.980 1.00 39.47 98 SER A N 1
ATOM 762 C CA . SER A 1 98 ? -17.737 -22.798 43.443 1.00 39.47 98 SER A CA 1
ATOM 763 C C . SER A 1 98 ? -16.339 -22.263 43.101 1.00 39.47 98 SER A C 1
ATOM 765 O O . SER A 1 98 ? -15.845 -22.397 41.981 1.00 39.47 98 SER A O 1
ATOM 767 N N . SER A 1 99 ? -15.677 -21.697 44.114 1.00 51.34 99 SER A N 1
ATOM 768 C CA . SER A 1 99 ? -14.211 -21.669 44.239 1.00 51.34 99 SER A CA 1
ATOM 769 C C . SER A 1 99 ? -13.731 -22.989 44.853 1.00 51.34 99 SER A C 1
ATOM 771 O O . SER A 1 99 ? -14.349 -23.429 45.821 1.00 51.34 99 SER A O 1
ATOM 773 N N . PRO A 1 100 ? -12.613 -23.599 44.420 1.00 50.78 100 PRO A N 1
ATOM 774 C CA . PRO A 1 100 ? -11.946 -24.605 45.228 1.00 50.78 100 PRO A CA 1
ATOM 775 C C . PRO A 1 100 ? -10.770 -24.006 46.001 1.00 50.78 100 PRO A C 1
ATOM 777 O O . PRO A 1 100 ? -9.876 -23.359 45.453 1.00 50.78 100 PRO A O 1
ATOM 780 N N . ASN A 1 101 ? -10.825 -24.276 47.301 1.00 40.72 101 ASN A N 1
ATOM 781 C CA . ASN A 1 101 ? -9.838 -24.003 48.327 1.00 40.72 101 ASN A CA 1
ATOM 782 C C . ASN A 1 101 ? -8.446 -24.563 48.011 1.00 40.72 101 ASN A C 1
ATOM 784 O O . ASN A 1 101 ? -8.275 -25.659 47.479 1.00 40.72 101 ASN A O 1
ATOM 788 N N . ILE A 1 102 ? -7.459 -23.800 48.472 1.00 46.66 102 ILE A N 1
ATOM 789 C CA . ILE A 1 102 ? -6.122 -24.257 48.831 1.00 46.66 102 ILE A CA 1
ATOM 790 C C . ILE A 1 102 ? -6.216 -25.381 49.877 1.00 46.66 102 ILE A C 1
ATOM 792 O O . ILE A 1 102 ? -7.003 -25.313 50.819 1.00 46.66 102 ILE A O 1
ATOM 796 N N . SER A 1 103 ? -5.419 -26.432 49.715 1.00 40.72 103 SER A N 1
ATOM 797 C CA . SER A 1 103 ? -5.141 -27.381 50.791 1.00 40.72 103 SER A CA 1
ATOM 798 C C . SER A 1 103 ? -3.656 -27.703 50.808 1.00 40.72 103 SER A C 1
ATOM 800 O O . SER A 1 103 ? -3.092 -28.340 49.921 1.00 40.72 103 SER A O 1
ATOM 802 N N . GLU A 1 104 ? -3.063 -27.145 51.845 1.00 44.88 104 GLU A N 1
ATOM 803 C CA . GLU A 1 104 ? -1.820 -27.460 52.519 1.00 44.88 104 GLU A CA 1
ATOM 804 C C . GLU A 1 104 ? -1.771 -28.915 53.023 1.00 44.88 104 GLU A C 1
ATOM 806 O O . GLU A 1 104 ? -2.720 -29.422 53.619 1.00 44.88 104 GLU A O 1
ATOM 811 N N . SER A 1 105 ? -0.643 -29.594 52.805 1.00 42.53 105 SER A N 1
ATOM 812 C CA . SER A 1 105 ? -0.280 -30.807 53.541 1.00 42.53 105 SER A CA 1
ATOM 813 C C . SER A 1 105 ? 1.243 -30.896 53.667 1.00 42.53 105 SER A C 1
ATOM 815 O O . SER A 1 105 ? 1.980 -30.668 52.707 1.00 42.53 105 SER A O 1
ATOM 817 N N . SER A 1 106 ? 1.674 -31.155 54.898 1.00 43.12 106 SER A N 1
ATOM 818 C CA . SER A 1 106 ? 3.034 -31.162 55.442 1.00 43.12 106 SER A CA 1
ATOM 819 C C . SER A 1 106 ? 3.539 -32.603 55.581 1.00 43.12 106 SER A C 1
ATOM 821 O O . SER A 1 106 ? 2.735 -33.431 55.996 1.00 43.12 106 SER A O 1
ATOM 823 N N . ASP A 1 107 ? 4.817 -32.895 55.271 1.00 39.50 107 ASP A N 1
ATOM 824 C CA . ASP A 1 107 ? 5.817 -33.473 56.211 1.00 39.50 107 ASP A CA 1
ATOM 825 C C . ASP A 1 107 ? 7.208 -33.758 55.556 1.00 39.50 107 ASP A C 1
ATOM 827 O O . ASP A 1 107 ? 7.296 -34.432 54.533 1.00 39.50 107 ASP A O 1
ATOM 831 N N . SER A 1 108 ? 8.257 -33.215 56.197 1.00 38.84 108 SER A N 1
ATOM 832 C CA . SER A 1 108 ? 9.667 -33.645 56.429 1.00 38.84 108 SER A CA 1
ATOM 833 C C . SER A 1 108 ? 10.695 -34.084 55.340 1.00 38.84 108 SER A C 1
ATOM 835 O O . SER A 1 108 ? 10.466 -34.997 54.557 1.00 38.84 108 SER A O 1
ATOM 837 N N . ASP A 1 109 ? 11.884 -33.431 55.425 1.00 37.03 109 ASP A N 1
ATOM 838 C CA . ASP A 1 109 ? 13.322 -33.782 55.170 1.00 37.03 109 ASP A CA 1
ATOM 839 C C . ASP A 1 109 ? 13.718 -34.974 54.246 1.00 37.03 109 ASP A C 1
ATOM 841 O O . ASP A 1 109 ? 13.150 -36.050 54.342 1.00 37.03 109 ASP A O 1
ATOM 845 N N . VAL A 1 110 ? 14.739 -34.962 53.354 1.00 36.09 110 VAL A N 1
ATOM 846 C CA . VAL A 1 110 ? 16.166 -34.557 53.474 1.00 36.09 110 VAL A CA 1
ATOM 847 C C . VAL A 1 110 ? 16.834 -34.410 52.063 1.00 36.09 110 VAL A C 1
ATOM 849 O O . VAL A 1 110 ? 16.636 -35.247 51.190 1.00 36.09 110 VAL A O 1
ATOM 852 N N . VAL A 1 111 ? 17.701 -33.395 51.881 1.00 37.06 111 VAL A N 1
ATOM 853 C CA . VAL A 1 111 ? 19.014 -33.373 51.156 1.00 37.06 111 VAL A CA 1
ATOM 854 C C . VAL A 1 111 ? 19.153 -33.770 49.648 1.00 37.06 111 VAL A C 1
ATOM 856 O O . VAL A 1 111 ? 19.161 -34.929 49.258 1.00 37.06 111 VAL A O 1
ATOM 859 N N . ILE A 1 112 ? 19.509 -32.739 48.849 1.00 40.62 112 ILE A N 1
ATOM 860 C CA . ILE A 1 112 ? 20.433 -32.683 47.677 1.00 40.62 112 ILE A CA 1
ATOM 861 C C . ILE A 1 112 ? 20.054 -33.425 46.371 1.00 40.62 112 ILE A C 1
ATOM 863 O O . ILE A 1 112 ? 20.304 -34.610 46.225 1.00 40.62 112 ILE A O 1
ATOM 867 N N . GLN A 1 113 ? 19.688 -32.666 45.319 1.00 32.91 113 GLN A N 1
ATOM 868 C CA . GLN A 1 113 ? 20.530 -32.459 44.115 1.00 32.91 113 GLN A CA 1
ATOM 869 C C . GLN A 1 113 ? 19.868 -31.497 43.111 1.00 32.91 113 GLN A C 1
ATOM 871 O O . GLN A 1 113 ? 18.738 -31.687 42.666 1.00 32.91 113 GLN A O 1
ATOM 876 N N . ARG A 1 114 ? 20.621 -30.468 42.705 1.00 51.50 114 ARG A N 1
ATOM 877 C CA . ARG A 1 114 ? 20.282 -29.512 41.639 1.00 51.50 114 ARG A CA 1
ATOM 878 C C . ARG A 1 114 ? 19.842 -30.244 40.363 1.00 51.50 114 ARG A C 1
ATOM 880 O O . ARG A 1 114 ? 20.680 -30.800 39.655 1.00 51.50 114 ARG A O 1
ATOM 887 N N . ARG A 1 115 ? 18.556 -30.165 40.009 1.00 42.75 115 ARG A N 1
ATOM 888 C CA . ARG A 1 115 ? 18.063 -30.496 38.664 1.00 42.75 115 ARG A CA 1
ATOM 889 C C . ARG A 1 115 ? 17.415 -29.270 38.029 1.00 42.75 115 ARG A C 1
ATOM 891 O O . ARG A 1 115 ? 16.495 -28.661 38.554 1.00 42.75 115 ARG A O 1
ATOM 898 N N . LYS A 1 116 ? 18.002 -28.902 36.895 1.00 47.66 116 LYS A N 1
ATOM 899 C CA . LYS A 1 116 ? 17.708 -27.770 36.016 1.00 47.66 116 LYS A CA 1
ATOM 900 C C . LYS A 1 116 ? 16.230 -27.786 35.610 1.00 47.66 116 LYS A C 1
ATOM 902 O O . LYS A 1 116 ? 15.823 -28.648 34.833 1.00 47.66 116 LYS A O 1
ATOM 907 N N . THR A 1 117 ? 15.441 -26.843 36.118 1.00 42.69 117 THR A N 1
ATOM 908 C CA . THR A 1 117 ? 14.051 -26.645 35.704 1.00 42.69 117 THR A CA 1
ATOM 909 C C . THR A 1 117 ? 14.038 -26.140 34.261 1.00 42.69 117 THR A C 1
ATOM 911 O O . THR A 1 117 ? 14.337 -24.985 33.959 1.00 42.69 117 THR A O 1
ATOM 914 N N . ARG A 1 118 ? 13.742 -27.046 33.322 1.00 45.22 118 ARG A N 1
ATOM 915 C CA . ARG A 1 118 ? 13.229 -26.642 32.014 1.00 45.22 118 ARG A CA 1
ATOM 916 C C . ARG A 1 118 ? 11.865 -26.025 32.277 1.00 45.22 118 ARG A C 1
ATOM 918 O O . ARG A 1 118 ? 10.989 -26.680 32.830 1.00 45.22 118 ARG A O 1
ATOM 925 N N . TRP A 1 119 ? 11.720 -24.764 31.904 1.00 37.78 119 TRP A N 1
ATOM 926 C CA . TRP A 1 119 ? 10.435 -24.094 31.836 1.00 37.78 119 TRP A CA 1
ATOM 927 C C . TRP A 1 119 ? 9.597 -24.801 30.770 1.00 37.78 119 TRP A C 1
ATOM 929 O O . TRP A 1 119 ? 9.741 -24.541 29.577 1.00 37.78 119 TRP A O 1
ATOM 939 N N . THR A 1 120 ? 8.774 -25.753 31.196 1.00 45.69 120 THR A N 1
ATOM 940 C CA . THR A 1 120 ? 7.723 -26.330 30.364 1.00 45.69 120 THR A CA 1
ATOM 941 C C . THR A 1 120 ? 6.601 -25.303 30.324 1.00 45.69 120 THR A C 1
ATOM 943 O O . THR A 1 120 ? 5.890 -25.108 31.306 1.00 45.69 120 THR A O 1
ATOM 946 N N . GLN A 1 121 ? 6.503 -24.582 29.208 1.00 52.75 121 GLN A N 1
ATOM 947 C CA . GLN A 1 121 ? 5.373 -23.701 28.928 1.00 52.75 121 GLN A CA 1
ATOM 948 C C . GLN A 1 121 ? 4.076 -24.532 28.959 1.00 52.75 121 GLN A C 1
ATOM 950 O O . GLN A 1 121 ? 4.039 -25.589 28.321 1.00 52.75 121 GLN A O 1
ATOM 955 N N . PRO A 1 122 ? 3.023 -24.098 29.671 1.00 40.59 122 PRO A N 1
ATOM 956 C CA . PRO A 1 122 ? 1.726 -24.752 29.606 1.00 40.59 122 PRO A CA 1
ATOM 957 C C . PRO A 1 122 ? 1.132 -24.532 28.210 1.00 40.59 122 PRO A C 1
ATOM 959 O O . PRO A 1 122 ? 0.961 -23.396 27.765 1.00 40.59 122 PRO A O 1
ATOM 962 N N . SER A 1 123 ? 0.844 -25.625 27.499 1.00 48.34 123 SER A N 1
ATOM 963 C CA . SER A 1 123 ? 0.144 -25.585 26.217 1.00 48.34 123 SER A CA 1
ATOM 964 C C . SER A 1 123 ? -1.269 -25.064 26.449 1.00 48.34 123 SER A C 1
ATOM 966 O O . SER A 1 123 ? -2.131 -25.782 26.961 1.00 48.34 123 SER A O 1
ATOM 968 N N . THR A 1 124 ? -1.505 -23.805 26.094 1.00 54.25 124 THR A N 1
ATOM 969 C CA . THR A 1 124 ? -2.857 -23.274 26.013 1.00 54.25 124 THR A CA 1
ATOM 970 C C . THR A 1 124 ? -3.604 -23.996 24.899 1.00 54.25 124 THR A C 1
ATOM 972 O O . THR A 1 124 ? -3.082 -24.288 23.822 1.00 54.25 124 THR A O 1
ATOM 975 N N . SER A 1 125 ? -4.824 -24.358 25.258 1.00 47.31 125 SER A N 1
ATOM 976 C CA . SER A 1 125 ? -5.832 -25.075 24.502 1.00 47.31 125 SER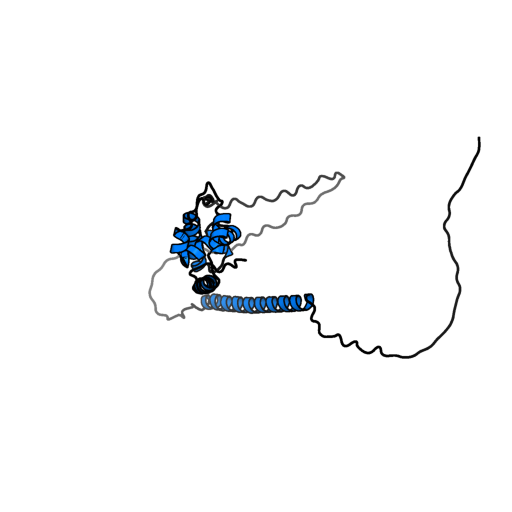 A CA 1
ATOM 977 C C . SER A 1 125 ? -5.900 -24.688 23.025 1.00 47.31 125 SER A C 1
ATOM 979 O O . SER A 1 125 ? -5.903 -23.516 22.645 1.00 47.31 125 SER A O 1
ATOM 981 N N . ALA A 1 126 ? -6.022 -25.721 22.190 1.00 50.59 126 ALA A N 1
ATOM 982 C CA . ALA A 1 126 ? -6.381 -25.613 20.790 1.00 50.59 126 ALA A CA 1
ATOM 983 C C . ALA A 1 126 ? -7.718 -24.866 20.656 1.00 50.59 126 ALA A C 1
ATOM 985 O O . ALA A 1 126 ? -8.798 -25.439 20.784 1.00 50.59 126 ALA A O 1
ATOM 986 N N . THR A 1 127 ? -7.641 -23.566 20.383 1.00 51.12 127 THR A N 1
ATOM 987 C CA . THR A 1 127 ? -8.740 -22.861 19.735 1.00 51.12 127 THR A CA 1
ATOM 988 C C . THR A 1 127 ? -8.867 -23.455 18.341 1.00 51.12 127 THR A C 1
ATOM 990 O O . THR A 1 127 ? -7.880 -23.577 17.616 1.00 51.12 127 THR A O 1
ATOM 993 N N . VAL A 1 128 ? -10.077 -23.903 18.006 1.00 52.62 128 VAL A N 1
ATOM 994 C CA . VAL A 1 128 ? -10.436 -24.460 16.702 1.00 52.62 128 VAL A CA 1
ATOM 995 C C . VAL A 1 128 ? -9.854 -23.561 15.616 1.00 52.62 128 VAL A C 1
ATOM 997 O O . VAL A 1 128 ? -10.293 -22.424 15.429 1.00 52.62 128 VAL A O 1
ATOM 1000 N N . ALA A 1 129 ? -8.817 -24.056 14.941 1.00 48.47 129 ALA A N 1
ATOM 1001 C CA . ALA A 1 129 ? -8.188 -23.363 13.839 1.00 48.47 129 ALA A CA 1
ATOM 1002 C C . ALA A 1 129 ? -9.240 -23.223 12.739 1.00 48.47 129 ALA A C 1
ATOM 1004 O O . ALA A 1 129 ? -9.526 -24.172 12.009 1.00 48.47 129 ALA A O 1
ATOM 1005 N N . VAL A 1 130 ? -9.837 -22.033 12.632 1.00 56.28 130 VAL A N 1
ATOM 1006 C CA . VAL A 1 130 ? -10.536 -21.611 11.416 1.00 56.28 130 VAL A CA 1
ATOM 1007 C C . VAL A 1 130 ? -9.590 -21.954 10.269 1.00 56.28 130 VAL A C 1
ATOM 1009 O O . VAL A 1 130 ? -8.434 -21.528 10.345 1.00 56.28 130 VAL A O 1
ATOM 1012 N N . PRO A 1 131 ? -10.013 -22.751 9.267 1.00 48.91 131 PRO A N 1
ATOM 1013 C CA . PRO A 1 131 ? -9.114 -23.303 8.266 1.00 48.91 131 PRO A CA 1
ATOM 1014 C C . PRO A 1 131 ? -8.303 -22.159 7.677 1.00 48.91 131 PRO A C 1
ATOM 1016 O O . PRO A 1 131 ? -8.846 -21.255 7.031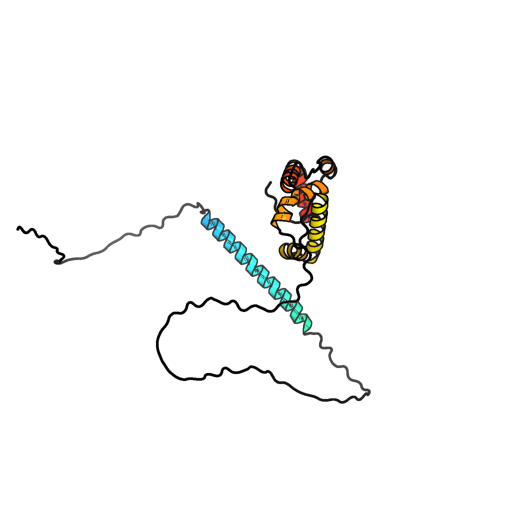 1.00 48.91 131 PRO A O 1
ATOM 1019 N N . GLY A 1 132 ? -7.014 -22.156 8.025 1.00 51.00 132 GLY A N 1
ATOM 1020 C CA . GLY A 1 132 ? -6.116 -21.058 7.735 1.00 51.00 132 GLY A CA 1
ATOM 1021 C C . GLY A 1 132 ? -6.162 -20.824 6.240 1.00 51.00 132 GLY A C 1
ATOM 1022 O O . GLY A 1 132 ? -5.845 -21.722 5.461 1.00 51.00 132 GLY A O 1
ATOM 1023 N N . LYS A 1 133 ? -6.600 -19.631 5.823 1.00 60.53 133 LYS A N 1
ATOM 1024 C CA . LYS A 1 133 ? -6.427 -19.197 4.438 1.00 60.53 133 LYS A CA 1
ATOM 1025 C C . LYS A 1 133 ? -4.926 -19.302 4.184 1.00 60.53 133 LYS A C 1
ATOM 1027 O O . LYS A 1 133 ? -4.169 -18.490 4.711 1.00 60.53 133 LYS A O 1
ATOM 1032 N N . ALA A 1 134 ? -4.493 -20.326 3.452 1.00 61.22 134 ALA A N 1
ATOM 1033 C CA . ALA A 1 134 ? -3.092 -20.473 3.103 1.00 61.22 134 ALA A CA 1
ATOM 1034 C C . ALA A 1 134 ? -2.633 -19.146 2.487 1.00 61.22 134 ALA A C 1
ATOM 1036 O O . ALA A 1 134 ? -3.306 -18.607 1.602 1.00 61.22 134 ALA A O 1
ATOM 1037 N N . HIS A 1 135 ? -1.542 -18.578 3.003 1.00 68.38 135 HIS A N 1
ATOM 1038 C CA . HIS A 1 135 ? -1.011 -17.320 2.496 1.00 68.38 135 HIS A CA 1
ATOM 1039 C C . HIS A 1 135 ? -0.544 -17.535 1.053 1.00 68.38 135 HIS A C 1
ATOM 1041 O O . HIS A 1 135 ? 0.573 -17.981 0.800 1.00 68.38 135 HIS A O 1
ATOM 1047 N N . VAL A 1 136 ? -1.417 -17.239 0.087 1.00 79.19 136 VAL A N 1
ATOM 1048 C CA . VAL A 1 136 ? -1.081 -17.358 -1.331 1.00 79.19 136 VAL A CA 1
ATOM 1049 C C . VAL A 1 136 ? -0.048 -16.289 -1.659 1.00 79.19 136 VAL A C 1
ATOM 1051 O O . VAL A 1 136 ? -0.309 -15.086 -1.533 1.00 79.19 136 VAL A O 1
ATOM 1054 N N . ARG A 1 137 ? 1.145 -16.723 -2.071 1.00 84.69 137 ARG A N 1
ATOM 1055 C CA . ARG A 1 137 ? 2.195 -15.820 -2.541 1.00 84.69 137 ARG A CA 1
ATOM 1056 C C . ARG A 1 137 ? 1.710 -15.114 -3.801 1.00 84.69 137 ARG A C 1
ATOM 1058 O O . ARG A 1 137 ? 1.264 -15.768 -4.736 1.00 84.69 137 ARG A O 1
ATOM 1065 N N . VAL A 1 138 ? 1.822 -13.786 -3.808 1.00 89.19 138 VAL A N 1
ATOM 1066 C CA . VAL A 1 138 ? 1.474 -12.996 -4.991 1.00 89.19 138 VAL A CA 1
ATOM 1067 C C . VAL A 1 138 ? 2.543 -13.177 -6.058 1.00 89.19 138 VAL A C 1
ATOM 1069 O O . VAL A 1 138 ? 3.732 -13.048 -5.760 1.00 89.19 138 VAL A O 1
ATOM 1072 N N . LYS A 1 139 ? 2.102 -13.465 -7.280 1.00 88.88 139 LYS A N 1
ATOM 1073 C CA . LYS A 1 139 ? 2.952 -13.741 -8.441 1.00 88.88 139 LYS A CA 1
ATOM 1074 C C . LYS A 1 139 ? 3.035 -12.575 -9.423 1.00 88.88 139 LYS A C 1
ATOM 1076 O O . LYS A 1 139 ? 3.973 -12.532 -10.208 1.00 88.88 139 LYS A O 1
ATOM 1081 N N . GLY A 1 140 ? 2.100 -11.622 -9.380 1.00 93.94 140 GLY A N 1
ATOM 1082 C CA . GLY A 1 140 ? 2.109 -10.503 -10.322 1.00 93.94 140 GLY A CA 1
ATOM 1083 C C . GLY A 1 140 ? 1.352 -9.246 -9.878 1.00 93.94 140 GLY A C 1
ATOM 1084 O O . GLY A 1 140 ? 0.635 -9.267 -8.872 1.00 93.94 140 GLY A O 1
ATOM 1085 N N . PRO A 1 141 ? 1.476 -8.143 -10.642 1.00 94.12 141 PRO A N 1
ATOM 1086 C CA . PRO A 1 141 ? 0.900 -6.841 -10.306 1.00 94.12 141 PRO A CA 1
ATOM 1087 C C . PRO A 1 141 ? -0.625 -6.858 -10.181 1.00 94.12 141 PRO A C 1
ATOM 1089 O O . PRO A 1 141 ? -1.180 -6.210 -9.298 1.00 94.12 141 PRO A O 1
ATOM 1092 N N . ALA A 1 142 ? -1.318 -7.646 -11.007 1.00 94.56 142 ALA A N 1
ATOM 1093 C CA . ALA A 1 142 ? -2.773 -7.783 -10.924 1.00 94.56 142 ALA A CA 1
ATOM 1094 C C . ALA A 1 142 ? -3.224 -8.344 -9.561 1.00 94.56 142 ALA A C 1
ATOM 1096 O O . ALA A 1 142 ? -4.201 -7.877 -8.968 1.00 94.56 142 ALA A O 1
ATOM 1097 N N . GLU A 1 143 ? -2.482 -9.310 -9.018 1.00 94.38 143 GLU A N 1
ATOM 1098 C CA . GLU A 1 143 ? -2.787 -9.884 -7.710 1.00 94.38 143 GLU A CA 1
ATOM 1099 C C . GLU A 1 143 ? -2.416 -8.927 -6.563 1.00 94.38 143 GLU A C 1
ATOM 1101 O O . GLU A 1 143 ? -3.127 -8.895 -5.555 1.00 94.38 143 GLU A O 1
ATOM 1106 N N . VAL A 1 144 ? -1.373 -8.094 -6.725 1.00 95.19 144 VAL A N 1
ATOM 1107 C CA . VAL A 1 144 ? -1.086 -6.967 -5.809 1.00 95.19 144 VAL A CA 1
ATOM 1108 C C . VAL A 1 144 ? -2.287 -6.040 -5.727 1.00 95.19 144 VAL A C 1
ATOM 1110 O O . VAL A 1 144 ? -2.764 -5.755 -4.630 1.00 95.19 144 VAL A O 1
ATOM 1113 N N . ILE A 1 145 ? -2.800 -5.604 -6.880 1.00 95.25 145 ILE A N 1
ATOM 1114 C CA . ILE A 1 145 ? -3.944 -4.691 -6.972 1.00 95.25 145 ILE A CA 1
ATOM 1115 C C . ILE A 1 145 ? -5.170 -5.316 -6.297 1.00 95.25 145 ILE A C 1
ATOM 1117 O O . ILE A 1 145 ? -5.832 -4.675 -5.479 1.00 95.25 145 ILE A O 1
ATOM 1121 N N . SER A 1 146 ? -5.457 -6.590 -6.584 1.00 95.50 146 SER A N 1
ATOM 1122 C CA . SER A 1 146 ? -6.570 -7.321 -5.967 1.00 95.50 146 SER A CA 1
ATOM 1123 C C . SER A 1 146 ? -6.432 -7.393 -4.444 1.00 95.50 146 SER A C 1
ATOM 1125 O O . SER A 1 146 ? -7.372 -7.077 -3.710 1.00 95.50 146 SER A O 1
ATOM 1127 N N . ARG A 1 147 ? -5.242 -7.746 -3.948 1.00 95.31 147 ARG A N 1
ATOM 1128 C CA . ARG A 1 147 ? -4.950 -7.804 -2.514 1.00 95.31 147 ARG A CA 1
ATOM 1129 C C . ARG A 1 147 ? -5.086 -6.437 -1.849 1.00 95.31 147 ARG A C 1
ATOM 1131 O O . ARG A 1 147 ? -5.733 -6.344 -0.811 1.00 95.31 147 ARG A O 1
ATOM 1138 N N . TYR A 1 148 ? -4.527 -5.385 -2.442 1.00 95.69 148 TYR A N 1
ATOM 1139 C CA . TYR A 1 148 ? -4.612 -4.029 -1.904 1.00 95.69 148 TYR A CA 1
ATOM 1140 C C . TYR A 1 148 ? -6.070 -3.571 -1.795 1.00 95.69 148 TYR A C 1
ATOM 1142 O O . TYR A 1 148 ? -6.491 -3.092 -0.744 1.00 95.69 148 TYR A O 1
ATOM 1150 N N . LYS A 1 149 ? -6.882 -3.801 -2.836 1.00 95.75 149 LYS A N 1
ATOM 1151 C CA . LYS A 1 149 ? -8.321 -3.489 -2.825 1.00 95.75 149 LYS A CA 1
ATOM 1152 C C . LYS A 1 149 ? -9.077 -4.244 -1.726 1.00 95.75 149 LYS A C 1
ATOM 1154 O O . LYS A 1 149 ? -9.981 -3.677 -1.116 1.00 95.75 149 LYS A O 1
ATOM 1159 N N . LYS A 1 150 ? -8.719 -5.504 -1.442 1.00 95.62 150 LYS A N 1
ATOM 1160 C CA . LYS A 1 150 ? -9.302 -6.268 -0.320 1.00 95.62 150 LYS A CA 1
ATOM 1161 C C . LYS A 1 150 ? -8.946 -5.648 1.031 1.00 95.62 150 LYS A C 1
ATOM 1163 O O . LYS A 1 150 ? -9.834 -5.442 1.854 1.00 95.62 150 LYS A O 1
ATOM 1168 N N . VAL A 1 151 ? -7.679 -5.277 1.225 1.00 95.81 151 VAL A N 1
ATOM 1169 C CA . VAL A 1 151 ? -7.236 -4.581 2.441 1.00 95.81 151 VAL A CA 1
ATOM 1170 C C . VAL A 1 151 ? -7.959 -3.248 2.607 1.00 95.81 151 VAL A C 1
ATOM 1172 O O . VAL A 1 151 ? -8.452 -2.966 3.695 1.00 95.81 151 VAL A O 1
ATOM 1175 N N . LEU A 1 152 ? -8.100 -2.467 1.534 1.00 95.75 152 LEU A N 1
ATOM 1176 C CA . LEU A 1 152 ? -8.823 -1.195 1.550 1.00 95.75 152 LEU A CA 1
ATOM 1177 C C . LEU A 1 152 ? -10.292 -1.369 1.968 1.00 95.75 152 LEU A C 1
ATOM 1179 O O . LEU A 1 152 ? -10.778 -0.635 2.825 1.00 95.75 152 LEU A O 1
ATOM 1183 N N . LYS A 1 153 ? -10.977 -2.395 1.444 1.00 96.06 153 LYS A N 1
ATOM 1184 C CA . LYS A 1 153 ? -12.351 -2.744 1.850 1.00 96.06 153 LYS A CA 1
ATOM 1185 C C . LYS A 1 153 ? -12.462 -3.171 3.313 1.00 96.06 153 LYS A C 1
ATOM 1187 O O . LYS A 1 153 ? -13.483 -2.917 3.944 1.00 96.06 153 LYS A O 1
ATOM 1192 N N . SER A 1 154 ? -11.462 -3.860 3.859 1.00 95.12 154 SER A N 1
ATOM 1193 C CA . SER A 1 154 ? -11.457 -4.184 5.291 1.00 95.12 154 SER A CA 1
ATOM 1194 C C . SER A 1 154 ? -11.178 -2.942 6.127 1.00 95.12 154 SER A C 1
ATOM 1196 O O . SER A 1 154 ? -11.846 -2.729 7.133 1.00 95.12 154 SER A O 1
ATOM 1198 N N . PHE A 1 155 ? -10.253 -2.087 5.687 1.00 94.94 155 PHE A N 1
ATOM 1199 C CA . PHE A 1 155 ? -9.916 -0.845 6.373 1.00 94.94 155 PHE A CA 1
ATOM 1200 C C . PHE A 1 155 ? -11.106 0.104 6.492 1.00 94.94 155 PHE A C 1
ATOM 1202 O O . PHE A 1 155 ? -11.327 0.659 7.567 1.00 94.94 155 PHE A O 1
ATOM 1209 N N . SER A 1 156 ? -11.926 0.232 5.446 1.00 92.50 156 SER A N 1
ATOM 1210 C CA . SER A 1 156 ? -13.138 1.055 5.513 1.00 92.50 156 SER A CA 1
ATOM 1211 C C . SER A 1 156 ? -14.127 0.575 6.586 1.00 92.50 156 SER A C 1
ATOM 1213 O O . SER A 1 156 ? -14.894 1.384 7.105 1.00 92.50 156 SER A O 1
ATOM 1215 N N . LYS A 1 157 ? -14.092 -0.717 6.950 1.00 93.69 157 LYS A N 1
ATOM 1216 C CA . LYS A 1 157 ? -14.940 -1.320 7.992 1.00 93.69 157 LYS A CA 1
ATOM 1217 C C . LYS A 1 157 ? -14.338 -1.197 9.391 1.00 93.69 157 LYS A C 1
ATOM 1219 O O . LYS A 1 157 ? -15.023 -0.762 10.305 1.00 93.69 157 LYS A O 1
ATOM 1224 N N . VAL A 1 158 ? -13.071 -1.583 9.563 1.00 92.19 158 VAL A N 1
ATOM 1225 C CA . VAL A 1 158 ? -12.437 -1.698 10.894 1.00 92.19 158 VAL A CA 1
ATOM 1226 C C . VAL A 1 158 ? -11.690 -0.439 11.334 1.00 92.19 158 VAL A C 1
ATOM 1228 O O . VAL A 1 158 ? -11.261 -0.362 12.482 1.00 92.19 158 VAL A O 1
ATOM 1231 N N . ARG A 1 159 ? -11.498 0.532 10.424 1.00 87.50 159 ARG A N 1
ATOM 1232 C CA . ARG A 1 159 ? -10.834 1.842 10.617 1.00 87.50 159 ARG A CA 1
ATOM 1233 C C . ARG A 1 159 ? -9.409 1.806 11.179 1.00 87.50 159 ARG A C 1
ATOM 1235 O O . ARG A 1 159 ? -8.780 2.848 11.320 1.00 87.50 159 ARG A O 1
ATOM 1242 N N . THR A 1 160 ? -8.858 0.623 11.425 1.00 92.44 160 THR A N 1
ATOM 1243 C CA . THR A 1 160 ? -7.498 0.414 11.917 1.00 92.44 160 THR A CA 1
ATOM 1244 C C . THR A 1 160 ? -6.685 -0.383 10.900 1.00 92.44 160 THR A C 1
ATOM 1246 O O . THR A 1 160 ? -7.149 -1.356 10.303 1.00 92.44 160 THR A O 1
ATOM 1249 N N . MET A 1 161 ? -5.442 0.046 10.679 1.00 92.69 161 MET A N 1
ATOM 1250 C CA . MET A 1 161 ? -4.533 -0.593 9.723 1.00 92.69 161 MET A CA 1
ATOM 1251 C C . MET A 1 161 ? -4.177 -2.019 10.134 1.00 92.69 161 MET A C 1
ATOM 1253 O O . MET A 1 161 ? -4.321 -2.939 9.334 1.00 92.69 161 MET A O 1
ATOM 1257 N N . THR A 1 162 ? -3.760 -2.207 11.386 1.00 93.12 162 THR A N 1
ATOM 1258 C CA . THR A 1 162 ? -3.337 -3.508 11.921 1.00 93.12 162 THR A CA 1
ATOM 1259 C C . THR A 1 162 ? -4.414 -4.570 11.744 1.00 93.12 162 THR A C 1
ATOM 1261 O O . THR A 1 162 ? -4.132 -5.663 11.258 1.00 93.12 162 THR A O 1
ATOM 1264 N N . GLU A 1 163 ? -5.660 -4.226 12.057 1.00 94.06 163 GLU A N 1
ATOM 1265 C CA . GLU A 1 163 ? -6.780 -5.151 11.948 1.00 94.06 163 GLU A CA 1
ATOM 1266 C C . GLU A 1 163 ? -7.130 -5.461 10.489 1.00 94.06 163 GLU A C 1
ATOM 1268 O O . GLU A 1 163 ? -7.332 -6.619 10.125 1.00 94.06 163 GLU A O 1
ATOM 1273 N N . ALA A 1 164 ? -7.113 -4.449 9.614 1.00 95.12 164 ALA A N 1
ATOM 1274 C CA . ALA A 1 164 ? -7.342 -4.646 8.185 1.00 95.12 164 ALA A CA 1
ATOM 1275 C C . ALA A 1 164 ? -6.297 -5.587 7.561 1.00 95.12 164 ALA A C 1
ATOM 1277 O O . ALA A 1 164 ? -6.645 -6.440 6.741 1.00 95.12 164 ALA A O 1
ATOM 1278 N N . PHE A 1 165 ? -5.032 -5.465 7.966 1.00 94.31 165 PHE A N 1
ATOM 1279 C CA . PHE A 1 165 ? -3.948 -6.346 7.536 1.00 94.31 165 PHE A CA 1
ATOM 1280 C C . PHE A 1 165 ? -4.100 -7.767 8.088 1.00 94.31 165 PHE A C 1
ATOM 1282 O O . PHE A 1 165 ? -4.002 -8.728 7.322 1.00 94.31 165 PHE A O 1
ATOM 1289 N N . ARG A 1 166 ? -4.432 -7.903 9.379 1.00 92.75 166 ARG A N 1
ATOM 1290 C CA . ARG A 1 166 ? -4.648 -9.189 10.057 1.00 92.75 166 ARG A CA 1
ATOM 1291 C C . ARG A 1 166 ? -5.779 -9.995 9.421 1.00 92.75 166 ARG A C 1
ATOM 1293 O O . ARG A 1 166 ? -5.571 -11.154 9.080 1.00 92.75 166 ARG A O 1
ATOM 1300 N N . ILE A 1 167 ? -6.935 -9.371 9.179 1.00 92.69 167 ILE A N 1
ATOM 1301 C CA . ILE A 1 167 ? -8.102 -10.014 8.543 1.00 92.69 167 ILE A CA 1
ATOM 1302 C C . ILE A 1 167 ? -7.763 -10.535 7.142 1.00 92.69 167 ILE A C 1
ATOM 1304 O O . ILE A 1 167 ? -8.237 -11.593 6.732 1.00 92.69 167 ILE A O 1
ATOM 1308 N N . ASN A 1 168 ? -6.949 -9.792 6.390 1.00 92.19 168 ASN A N 1
ATOM 1309 C CA . ASN A 1 168 ? -6.548 -10.186 5.040 1.00 92.19 168 ASN A CA 1
ATOM 1310 C C . ASN A 1 168 ? -5.333 -11.126 5.017 1.00 92.19 168 ASN A C 1
ATOM 1312 O O . ASN A 1 168 ? -4.953 -11.577 3.936 1.00 92.19 168 ASN A O 1
ATOM 1316 N N . GLY A 1 169 ? -4.715 -11.406 6.170 1.00 91.25 169 GLY A N 1
ATOM 1317 C CA . GLY A 1 169 ? -3.502 -12.211 6.261 1.00 91.25 169 GLY A CA 1
ATOM 1318 C C . GLY A 1 169 ? -2.346 -11.617 5.454 1.00 91.25 169 GLY A C 1
ATOM 1319 O O . GLY A 1 169 ? -1.655 -12.343 4.740 1.00 91.25 169 GLY A O 1
ATOM 1320 N N . VAL A 1 170 ? -2.163 -10.295 5.493 1.00 91.81 170 VAL A N 1
ATOM 1321 C CA . VAL A 1 170 ? -1.063 -9.632 4.781 1.00 91.81 170 VAL A CA 1
ATOM 1322 C C . VAL A 1 170 ? -0.204 -8.853 5.755 1.00 91.81 170 VAL A C 1
ATOM 1324 O O . VAL A 1 170 ? -0.717 -8.140 6.606 1.00 91.81 170 VAL A O 1
ATOM 1327 N N . ASP A 1 171 ? 1.108 -8.944 5.585 1.00 92.50 171 ASP A N 1
ATOM 1328 C CA . ASP A 1 171 ? 2.045 -8.103 6.311 1.00 92.50 171 ASP A CA 1
ATOM 1329 C C . ASP A 1 171 ? 2.008 -6.633 5.831 1.00 92.50 171 ASP A C 1
ATOM 1331 O O . ASP A 1 171 ? 1.917 -6.335 4.632 1.00 92.50 171 ASP A O 1
ATOM 1335 N N . ARG A 1 172 ? 2.130 -5.694 6.778 1.00 93.19 172 ARG A N 1
ATOM 1336 C CA . ARG A 1 172 ? 2.127 -4.249 6.499 1.00 93.19 172 ARG A CA 1
ATOM 1337 C C . ARG A 1 172 ? 3.298 -3.845 5.605 1.00 93.19 172 ARG A C 1
ATOM 1339 O O . ARG A 1 172 ? 3.121 -3.009 4.718 1.00 93.19 172 ARG A O 1
ATOM 1346 N N . GLY A 1 173 ? 4.480 -4.417 5.834 1.00 92.50 173 GLY A N 1
ATOM 1347 C CA . GLY A 1 173 ? 5.674 -4.175 5.027 1.00 92.50 173 GLY A CA 1
ATOM 1348 C C . GLY A 1 173 ? 5.454 -4.580 3.574 1.00 92.50 173 GLY A C 1
ATOM 1349 O O . GLY A 1 173 ? 5.740 -3.797 2.672 1.00 92.50 173 GLY A O 1
ATOM 1350 N N . THR A 1 174 ? 4.826 -5.734 3.345 1.00 92.12 174 THR A N 1
ATOM 1351 C CA . THR A 1 174 ? 4.479 -6.212 1.994 1.00 92.12 174 THR A CA 1
ATOM 1352 C C . THR A 1 174 ? 3.555 -5.245 1.251 1.00 92.12 174 THR A C 1
ATOM 1354 O O . THR A 1 174 ? 3.820 -4.898 0.095 1.00 92.12 174 THR A O 1
ATOM 1357 N N . ILE A 1 175 ? 2.478 -4.782 1.897 1.00 94.31 175 ILE A N 1
ATOM 1358 C CA . ILE A 1 175 ? 1.572 -3.802 1.277 1.00 94.31 175 ILE A CA 1
ATOM 1359 C C . ILE A 1 175 ? 2.308 -2.490 1.015 1.00 94.31 175 ILE A C 1
ATOM 1361 O O . ILE A 1 175 ? 2.173 -1.927 -0.066 1.00 94.31 175 ILE A O 1
ATOM 1365 N N . LYS A 1 176 ? 3.129 -2.028 1.963 1.00 94.44 176 LYS A N 1
ATOM 1366 C CA . LYS A 1 176 ? 3.926 -0.812 1.795 1.00 94.44 176 LYS A CA 1
ATOM 1367 C C . LYS A 1 176 ? 4.877 -0.918 0.599 1.00 94.44 176 LYS A C 1
ATOM 1369 O O . LYS A 1 176 ? 4.862 -0.050 -0.258 1.00 94.44 176 LYS A O 1
ATOM 1374 N N . MET A 1 177 ? 5.656 -1.991 0.488 1.00 93.00 177 MET A N 1
ATOM 1375 C CA . MET A 1 177 ? 6.639 -2.168 -0.592 1.00 93.00 177 MET A CA 1
ATOM 1376 C C . MET A 1 177 ? 6.007 -2.225 -1.984 1.00 93.00 177 MET A C 1
ATOM 1378 O O . MET A 1 177 ? 6.645 -1.854 -2.963 1.00 93.00 177 MET A O 1
ATOM 1382 N N . THR A 1 178 ? 4.764 -2.697 -2.070 1.00 94.38 178 THR A N 1
ATOM 1383 C CA . THR A 1 178 ? 4.028 -2.837 -3.330 1.00 94.38 178 THR A CA 1
ATOM 1384 C C . THR A 1 178 ? 3.019 -1.709 -3.570 1.00 94.38 178 THR A C 1
ATOM 1386 O O . THR A 1 178 ? 2.362 -1.700 -4.608 1.00 94.38 178 THR A O 1
ATOM 1389 N N . ALA A 1 179 ? 2.917 -0.727 -2.664 1.00 94.88 179 ALA A N 1
ATOM 1390 C CA . ALA A 1 179 ? 1.927 0.347 -2.739 1.00 94.88 179 ALA A CA 1
ATOM 1391 C C . ALA A 1 179 ? 2.068 1.185 -4.018 1.00 94.88 179 ALA A C 1
ATOM 1393 O O . ALA A 1 179 ? 1.057 1.494 -4.639 1.00 94.88 179 ALA A O 1
ATOM 1394 N N . ALA A 1 180 ? 3.298 1.453 -4.468 1.00 95.00 180 ALA A N 1
ATOM 1395 C CA . ALA A 1 180 ? 3.568 2.224 -5.685 1.00 95.00 180 ALA A CA 1
ATOM 1396 C C . ALA A 1 180 ? 2.921 1.632 -6.953 1.00 95.00 180 ALA A C 1
ATOM 1398 O O . ALA A 1 180 ? 2.525 2.383 -7.839 1.00 95.00 180 ALA A O 1
ATOM 1399 N N . ILE A 1 181 ? 2.762 0.302 -7.030 1.00 95.62 181 ILE A N 1
ATOM 1400 C CA . ILE A 1 181 ? 2.053 -0.370 -8.137 1.00 95.62 181 ILE A CA 1
ATOM 1401 C C . ILE A 1 181 ? 0.596 0.095 -8.171 1.00 95.62 181 ILE A C 1
ATOM 1403 O O . ILE A 1 181 ? 0.060 0.431 -9.223 1.00 95.62 181 ILE A O 1
ATOM 1407 N N . MET A 1 182 ? -0.047 0.115 -7.004 1.00 96.00 182 MET A N 1
ATOM 1408 C CA . MET A 1 182 ? -1.440 0.514 -6.873 1.00 96.00 182 MET A CA 1
ATOM 1409 C C . MET A 1 182 ? -1.597 2.030 -7.044 1.00 96.00 182 MET A C 1
ATOM 1411 O O . MET A 1 182 ? -2.448 2.477 -7.802 1.00 96.00 182 MET A O 1
ATOM 1415 N N . GLU A 1 183 ? -0.746 2.828 -6.404 1.00 95.12 183 GLU A N 1
ATOM 1416 C CA . GLU A 1 183 ? -0.778 4.288 -6.527 1.00 95.12 183 GLU A CA 1
ATOM 1417 C C . GLU A 1 183 ? -0.654 4.734 -7.993 1.00 95.12 183 GLU A C 1
ATOM 1419 O O . GLU A 1 183 ? -1.499 5.491 -8.471 1.00 95.12 183 GLU A O 1
ATOM 1424 N N . LEU A 1 184 ? 0.313 4.187 -8.741 1.00 95.31 184 LEU A N 1
ATOM 1425 C CA . LEU A 1 184 ? 0.471 4.496 -10.161 1.00 95.31 184 LEU A CA 1
ATOM 1426 C C . LEU A 1 184 ? -0.723 4.008 -10.990 1.00 95.31 184 LEU A C 1
ATOM 1428 O O . LEU A 1 184 ? -1.246 4.774 -11.787 1.00 95.31 184 LEU A O 1
ATOM 1432 N N . ASN A 1 185 ? -1.201 2.778 -10.779 1.00 95.69 185 ASN A N 1
ATOM 1433 C CA . ASN A 1 185 ? -2.354 2.252 -11.517 1.00 95.69 185 ASN A CA 1
ATOM 1434 C C . ASN A 1 185 ? -3.642 3.067 -11.287 1.00 95.69 185 ASN A C 1
ATOM 1436 O O . ASN A 1 185 ? -4.506 3.095 -12.158 1.00 95.69 185 ASN A O 1
ATOM 1440 N N . THR A 1 186 ? -3.811 3.679 -10.112 1.00 94.69 186 THR A N 1
ATOM 1441 C CA . THR A 1 186 ? -4.979 4.521 -9.819 1.00 94.69 186 THR A CA 1
ATOM 1442 C C . THR A 1 186 ? -4.856 5.918 -10.421 1.00 94.69 186 THR A C 1
ATOM 1444 O O . THR A 1 186 ? -5.844 6.422 -10.946 1.00 94.69 186 THR A O 1
ATOM 1447 N N . VAL A 1 187 ? -3.682 6.550 -10.335 1.00 95.31 187 VAL A N 1
ATOM 1448 C CA . VAL A 1 187 ? -3.499 7.933 -10.808 1.00 95.31 187 VAL A CA 1
ATOM 1449 C C . VAL A 1 187 ? -3.244 8.007 -12.307 1.00 95.31 187 VAL A C 1
ATOM 1451 O O . VAL A 1 187 ? -3.725 8.919 -12.969 1.00 95.31 187 VAL A O 1
ATOM 1454 N N . ASP A 1 188 ? -2.488 7.056 -12.845 1.00 94.00 188 ASP A N 1
ATOM 1455 C CA . ASP A 1 188 ? -2.107 7.017 -14.251 1.00 94.00 188 ASP A CA 1
ATOM 1456 C C . ASP A 1 188 ? -2.079 5.567 -14.770 1.00 94.00 188 ASP A C 1
ATOM 1458 O O . ASP A 1 188 ? -1.017 4.930 -14.860 1.00 94.00 188 ASP A O 1
ATOM 1462 N N . PRO A 1 189 ? -3.258 5.019 -15.112 1.00 93.88 189 PRO A N 1
ATOM 1463 C CA . PRO A 1 189 ? -3.358 3.673 -15.655 1.00 93.88 189 PRO A CA 1
ATOM 1464 C C . PRO A 1 189 ? -2.680 3.531 -17.026 1.00 93.88 189 PRO A C 1
ATOM 1466 O O . PRO A 1 189 ? -2.296 2.419 -17.383 1.00 93.88 189 PRO A O 1
ATOM 1469 N N . GLU A 1 190 ? -2.504 4.610 -17.793 1.00 93.38 190 GLU A N 1
ATOM 1470 C CA . GLU A 1 190 ? -1.899 4.556 -19.131 1.00 93.38 190 GLU A CA 1
ATOM 1471 C C . GLU A 1 190 ? -0.387 4.323 -19.051 1.00 93.38 190 GLU A C 1
ATOM 1473 O O . GLU A 1 190 ? 0.149 3.395 -19.672 1.00 93.38 190 GLU A O 1
ATOM 1478 N N . THR A 1 191 ? 0.301 5.072 -18.184 1.00 93.19 191 THR A N 1
ATOM 1479 C CA . THR A 1 191 ? 1.713 4.800 -17.883 1.00 93.19 191 THR A CA 1
ATOM 1480 C C . THR A 1 191 ? 1.878 3.407 -17.276 1.00 93.19 191 THR A C 1
ATOM 1482 O O . THR A 1 191 ? 2.796 2.676 -17.648 1.00 93.19 191 THR A O 1
ATOM 1485 N N . PHE A 1 192 ? 0.967 2.985 -16.392 1.00 94.25 192 PHE A N 1
ATOM 1486 C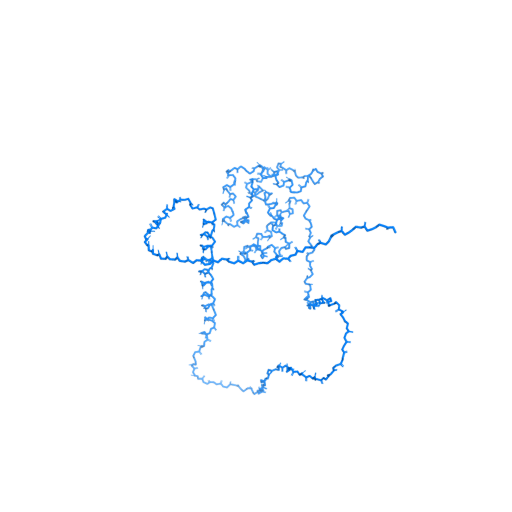 CA . PHE A 1 192 ? 1.025 1.650 -15.794 1.00 94.25 192 PHE A CA 1
ATOM 1487 C C . PHE A 1 192 ? 0.917 0.519 -16.831 1.00 94.25 192 PHE A C 1
ATOM 1489 O O . PHE A 1 192 ? 1.704 -0.423 -16.777 1.00 94.25 192 PHE A O 1
ATOM 1496 N N . LYS A 1 193 ? 0.003 0.612 -17.809 1.00 92.69 193 LYS A N 1
ATOM 1497 C CA . LYS A 1 193 ? -0.129 -0.379 -18.899 1.00 92.69 193 LYS A CA 1
ATOM 1498 C C . LYS A 1 193 ? 1.122 -0.461 -19.776 1.00 92.69 193 LYS A C 1
ATOM 1500 O O . LYS A 1 193 ? 1.449 -1.535 -20.281 1.00 92.69 193 LYS A O 1
ATOM 1505 N N . THR A 1 194 ? 1.817 0.662 -19.949 1.00 93.88 194 THR A N 1
ATOM 1506 C CA . THR A 1 194 ? 3.076 0.730 -20.706 1.00 93.88 194 THR A CA 1
ATOM 1507 C C . THR A 1 194 ? 4.203 -0.021 -19.984 1.00 93.88 194 THR A C 1
ATOM 1509 O O . THR A 1 194 ? 5.054 -0.648 -20.617 1.00 93.88 194 THR A O 1
ATOM 1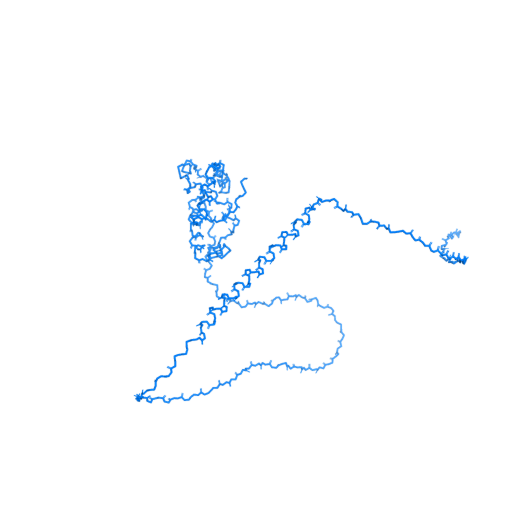512 N N . LEU A 1 195 ? 4.179 -0.033 -18.648 1.00 91.69 195 LEU A N 1
ATOM 1513 C CA . LEU A 1 195 ? 5.116 -0.776 -17.809 1.00 91.69 195 LEU A CA 1
ATOM 1514 C C . LEU A 1 195 ? 4.738 -2.261 -17.749 1.00 91.69 195 LEU A C 1
ATOM 1516 O O . LEU A 1 195 ? 4.095 -2.732 -16.811 1.00 91.69 195 LEU A O 1
ATOM 1520 N N . LYS A 1 196 ? 5.176 -3.033 -18.746 1.00 90.88 196 LYS A N 1
ATOM 1521 C CA . LYS A 1 196 ? 5.039 -4.495 -18.713 1.00 90.88 196 LYS A CA 1
ATOM 1522 C C . LYS A 1 196 ? 5.878 -5.085 -17.575 1.00 90.88 196 LYS A C 1
ATOM 1524 O O . LYS A 1 196 ? 7.072 -4.793 -17.453 1.00 90.88 196 LYS A O 1
ATOM 1529 N N . TYR A 1 197 ? 5.234 -5.920 -16.762 1.00 94.25 197 TYR A N 1
ATOM 1530 C CA . TYR A 1 197 ? 5.882 -6.751 -15.754 1.00 94.25 197 TYR A CA 1
ATOM 1531 C C . TYR A 1 197 ? 6.187 -8.121 -16.345 1.00 94.25 197 TYR A C 1
ATOM 1533 O O . TYR A 1 197 ? 5.283 -8.780 -16.861 1.00 94.25 197 TYR A O 1
ATOM 1541 N N . ASP A 1 198 ? 7.436 -8.551 -16.217 1.00 92.50 198 ASP A N 1
ATOM 1542 C CA . ASP A 1 198 ? 7.853 -9.896 -16.580 1.00 92.50 198 ASP A CA 1
ATOM 1543 C C . ASP A 1 198 ? 8.521 -10.573 -15.368 1.00 92.50 198 ASP A C 1
ATOM 1545 O O . ASP A 1 198 ? 9.572 -10.111 -14.909 1.00 92.50 198 ASP A O 1
ATOM 1549 N N . PRO A 1 199 ? 7.929 -11.655 -14.823 1.00 90.56 199 PRO A N 1
ATOM 1550 C CA . PRO A 1 199 ? 8.470 -12.345 -13.656 1.00 90.56 199 PRO A CA 1
ATOM 1551 C C . PRO A 1 199 ? 9.821 -13.027 -13.911 1.00 90.56 199 PRO A C 1
ATOM 1553 O O . PRO A 1 199 ? 10.488 -13.384 -12.940 1.00 90.56 199 PRO A O 1
ATOM 1556 N N . ALA A 1 200 ? 10.227 -13.226 -15.171 1.00 91.50 200 ALA A N 1
ATOM 1557 C CA . ALA A 1 200 ? 11.538 -13.781 -15.504 1.00 91.50 200 ALA A CA 1
ATOM 1558 C C . ALA A 1 200 ? 12.665 -12.740 -15.397 1.00 91.50 200 ALA A C 1
ATOM 1560 O O . ALA A 1 200 ? 13.799 -13.093 -15.075 1.00 91.50 200 ALA A O 1
ATOM 1561 N N . THR A 1 201 ? 12.361 -11.465 -15.654 1.00 91.31 201 THR A N 1
ATOM 1562 C CA . THR A 1 201 ? 13.367 -10.391 -15.694 1.00 91.31 201 THR A CA 1
ATOM 1563 C C . THR A 1 201 ? 13.502 -9.669 -14.365 1.00 91.31 201 THR A C 1
ATOM 1565 O O . THR A 1 201 ? 14.601 -9.250 -14.004 1.00 91.31 201 THR A O 1
ATOM 1568 N N . GLU A 1 202 ? 12.407 -9.514 -13.618 1.00 93.81 202 GLU A N 1
ATOM 1569 C CA . GLU A 1 202 ? 12.433 -8.732 -12.393 1.00 93.81 202 GLU A CA 1
ATOM 1570 C C . GLU A 1 202 ? 11.485 -9.233 -11.296 1.00 93.81 202 GLU A C 1
ATOM 1572 O O . GLU A 1 202 ? 10.441 -9.857 -11.505 1.00 93.81 202 GLU A O 1
ATOM 1577 N N . THR A 1 203 ? 11.834 -8.881 -10.061 1.00 94.19 203 THR A N 1
ATOM 1578 C CA . THR A 1 203 ? 10.976 -9.134 -8.906 1.00 94.19 203 THR A CA 1
ATOM 1579 C C . THR A 1 203 ? 9.827 -8.128 -8.841 1.00 94.19 203 THR A C 1
ATOM 1581 O O . THR A 1 203 ? 9.914 -6.991 -9.298 1.00 94.19 203 THR A O 1
ATOM 1584 N N . LEU A 1 204 ? 8.746 -8.498 -8.165 1.00 93.94 204 LEU A N 1
ATOM 1585 C CA . LEU A 1 204 ? 7.619 -7.593 -7.940 1.00 93.94 204 LEU A CA 1
ATOM 1586 C C . LEU A 1 204 ? 7.999 -6.335 -7.137 1.00 93.94 204 LEU A C 1
ATOM 1588 O O . LEU A 1 204 ? 7.413 -5.270 -7.316 1.00 93.94 204 LEU A O 1
ATOM 1592 N N . GLN A 1 205 ? 8.988 -6.451 -6.248 1.00 93.62 205 GLN A N 1
ATOM 1593 C CA . GLN A 1 205 ? 9.497 -5.319 -5.479 1.00 93.62 205 GLN A CA 1
ATOM 1594 C C . GLN A 1 205 ? 10.292 -4.351 -6.363 1.00 93.62 205 GLN A C 1
ATOM 1596 O O . GLN A 1 205 ? 10.137 -3.140 -6.216 1.00 93.62 205 GLN A O 1
ATOM 1601 N N . SER A 1 206 ? 11.143 -4.854 -7.264 1.00 94.69 206 SER A N 1
ATOM 1602 C CA . SER A 1 206 ? 11.856 -3.999 -8.223 1.00 94.69 206 SER A CA 1
ATOM 1603 C C . SER A 1 206 ? 10.882 -3.333 -9.190 1.00 94.69 206 SER A C 1
ATOM 1605 O O . SER A 1 206 ? 11.000 -2.130 -9.407 1.00 94.69 206 SER A O 1
ATOM 1607 N N . PHE A 1 207 ? 9.842 -4.049 -9.628 1.00 95.94 207 PHE A N 1
ATOM 1608 C CA . PHE A 1 207 ? 8.762 -3.459 -10.413 1.00 95.94 207 PHE A CA 1
ATOM 1609 C C . PHE A 1 207 ? 8.055 -2.328 -9.661 1.00 95.94 207 PHE A C 1
ATOM 1611 O O . PHE A 1 207 ? 7.862 -1.252 -10.212 1.00 95.94 207 PHE A O 1
ATOM 1618 N N . ALA A 1 208 ? 7.733 -2.515 -8.377 1.00 95.19 208 ALA A N 1
ATOM 1619 C CA . ALA A 1 208 ? 7.124 -1.464 -7.562 1.00 95.19 208 ALA A CA 1
ATOM 1620 C C . ALA A 1 208 ? 8.025 -0.226 -7.423 1.00 95.19 208 ALA A C 1
ATOM 1622 O O . ALA A 1 208 ? 7.539 0.901 -7.514 1.00 95.19 208 ALA A O 1
ATOM 1623 N N . LYS A 1 209 ? 9.339 -0.419 -7.248 1.00 94.62 209 LYS A N 1
ATOM 1624 C CA . LYS A 1 209 ? 10.313 0.686 -7.250 1.00 94.62 209 LYS A CA 1
ATOM 1625 C C . LYS A 1 209 ? 10.354 1.392 -8.604 1.00 94.62 209 LYS A C 1
ATOM 1627 O O . LYS A 1 209 ? 10.389 2.614 -8.638 1.00 94.62 209 LYS A O 1
ATOM 1632 N N . ARG A 1 210 ? 10.288 0.641 -9.705 1.00 94.88 210 ARG A N 1
ATOM 1633 C CA . ARG A 1 210 ? 10.184 1.189 -11.059 1.00 94.88 210 ARG A CA 1
ATOM 1634 C C . ARG A 1 210 ? 8.891 1.984 -11.229 1.00 94.88 210 ARG A C 1
ATOM 1636 O O . ARG A 1 210 ? 8.950 3.105 -11.694 1.00 94.88 210 ARG A O 1
ATOM 1643 N N . CYS A 1 211 ? 7.742 1.500 -10.757 1.00 94.88 211 CYS A N 1
ATOM 1644 C CA . CYS A 1 211 ? 6.506 2.292 -10.744 1.00 94.88 211 CYS A CA 1
ATOM 1645 C C . CYS A 1 211 ? 6.671 3.602 -9.958 1.00 94.88 211 CYS A C 1
ATOM 1647 O O . CYS A 1 211 ? 6.202 4.643 -10.410 1.00 94.88 211 CYS A O 1
ATOM 1649 N N . ALA A 1 212 ? 7.374 3.572 -8.822 1.00 94.06 212 ALA A N 1
ATOM 1650 C CA . ALA A 1 212 ? 7.607 4.757 -8.002 1.00 94.06 212 ALA A CA 1
ATOM 1651 C C . ALA A 1 212 ? 8.381 5.867 -8.736 1.00 94.06 212 ALA A C 1
ATOM 1653 O O . ALA A 1 212 ? 8.126 7.039 -8.473 1.00 94.06 212 ALA A O 1
ATOM 1654 N N . THR A 1 213 ? 9.266 5.538 -9.686 1.00 93.94 213 THR A N 1
ATOM 1655 C CA . THR A 1 213 ? 10.004 6.558 -10.457 1.00 93.94 213 THR A CA 1
ATOM 1656 C C . THR A 1 213 ? 9.114 7.333 -11.430 1.00 93.94 213 THR A C 1
ATOM 1658 O O . THR A 1 213 ? 9.444 8.459 -11.783 1.00 93.94 213 THR A O 1
ATOM 1661 N N . TYR A 1 214 ? 7.972 6.770 -11.841 1.00 94.12 214 TYR A N 1
ATOM 1662 C CA . TYR A 1 214 ? 6.990 7.448 -12.703 1.00 94.12 214 TYR A CA 1
ATOM 1663 C C . TYR A 1 214 ? 5.978 8.294 -11.916 1.00 94.12 214 TYR A C 1
ATOM 1665 O O . TYR A 1 214 ? 5.135 8.976 -12.511 1.00 94.12 214 TYR A O 1
ATOM 1673 N N . ILE A 1 215 ? 6.045 8.263 -10.581 1.00 94.06 215 ILE A N 1
ATOM 1674 C CA . ILE A 1 215 ? 5.228 9.103 -9.708 1.00 94.06 215 ILE A CA 1
ATOM 1675 C C . ILE A 1 215 ? 5.915 10.470 -9.575 1.00 94.06 215 ILE A C 1
ATOM 1677 O O . ILE A 1 215 ? 6.730 10.712 -8.681 1.00 94.06 215 ILE A O 1
ATOM 1681 N N . THR A 1 216 ? 5.566 11.374 -10.489 1.00 94.31 216 THR A N 1
ATOM 1682 C CA . THR A 1 216 ? 5.973 12.786 -10.463 1.00 94.31 216 THR A CA 1
ATOM 1683 C C . THR A 1 216 ? 5.421 13.498 -9.217 1.00 94.31 216 THR A C 1
ATOM 1685 O O . THR A 1 216 ? 4.435 13.039 -8.633 1.00 94.31 216 THR A O 1
ATOM 1688 N N . PRO A 1 217 ? 6.020 14.619 -8.770 1.00 92.50 217 PRO A N 1
ATOM 1689 C CA . PRO A 1 217 ? 5.526 15.363 -7.605 1.00 92.50 217 PRO A CA 1
ATOM 1690 C C . PRO A 1 217 ? 4.055 15.789 -7.732 1.00 92.50 217 PRO A C 1
ATOM 1692 O O . PRO A 1 217 ? 3.325 15.732 -6.749 1.00 92.50 217 PRO A O 1
ATOM 1695 N N . GLU A 1 218 ? 3.587 16.111 -8.937 1.00 92.94 218 GLU A N 1
ATOM 1696 C CA . GLU A 1 218 ? 2.175 16.410 -9.210 1.00 92.94 218 GLU A CA 1
ATOM 1697 C C . GLU A 1 218 ? 1.266 15.214 -8.895 1.00 92.94 218 GLU A C 1
ATOM 1699 O O . GLU A 1 218 ? 0.275 15.341 -8.175 1.00 92.94 218 GLU A O 1
ATOM 1704 N N . LYS A 1 219 ? 1.656 14.013 -9.343 1.00 93.81 219 LYS A N 1
ATOM 1705 C CA . LYS A 1 219 ? 0.940 12.772 -9.025 1.00 93.81 219 LYS A CA 1
ATOM 1706 C C . LYS A 1 219 ? 0.956 12.480 -7.525 1.00 93.81 219 LYS A C 1
ATOM 1708 O O . LYS A 1 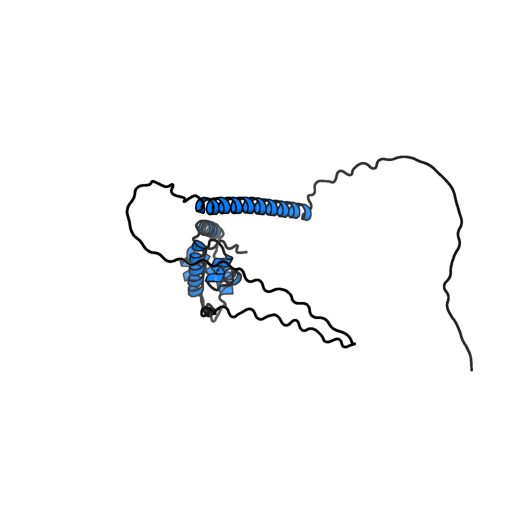219 ? -0.033 11.967 -7.015 1.00 93.81 219 LYS A O 1
ATOM 1713 N N . LYS A 1 220 ? 2.026 12.833 -6.797 1.00 92.44 220 LYS A N 1
ATOM 1714 C CA . LYS A 1 220 ? 2.086 12.659 -5.330 1.00 92.44 220 LYS A CA 1
ATOM 1715 C C . LYS A 1 220 ? 1.000 13.460 -4.616 1.00 92.44 220 LYS A C 1
ATOM 1717 O O . LYS A 1 220 ? 0.389 12.932 -3.695 1.00 92.44 220 LYS A O 1
ATOM 1722 N N . ILE A 1 221 ? 0.726 14.687 -5.059 1.00 93.75 221 ILE A N 1
ATOM 1723 C CA . ILE A 1 221 ? -0.338 15.522 -4.480 1.00 93.75 221 ILE A CA 1
ATOM 1724 C C . ILE A 1 221 ? -1.700 14.843 -4.671 1.00 93.75 221 ILE A C 1
ATOM 1726 O O . ILE A 1 221 ? -2.464 14.712 -3.718 1.00 93.75 221 ILE A O 1
ATOM 1730 N N . ILE A 1 222 ? -1.963 14.334 -5.879 1.00 94.62 222 ILE A N 1
ATOM 1731 C CA . ILE A 1 222 ? -3.193 13.590 -6.188 1.00 94.62 222 ILE A CA 1
ATOM 1732 C C . ILE A 1 222 ? -3.291 12.328 -5.319 1.00 94.62 222 ILE A C 1
ATOM 1734 O O . ILE A 1 222 ? -4.340 12.052 -4.747 1.00 94.62 222 ILE A O 1
ATOM 1738 N N . ILE A 1 223 ? -2.196 11.576 -5.165 1.00 94.50 223 ILE A N 1
ATOM 1739 C CA . ILE A 1 223 ? -2.147 10.378 -4.315 1.00 94.50 223 ILE A CA 1
ATOM 1740 C C . ILE A 1 223 ? -2.506 10.712 -2.864 1.00 94.50 223 ILE A C 1
ATOM 1742 O O . ILE A 1 223 ? -3.283 9.978 -2.254 1.00 94.50 223 ILE A O 1
ATOM 1746 N N . GLU A 1 224 ? -1.961 11.790 -2.299 1.00 93.62 224 GLU A N 1
ATOM 1747 C CA . GLU A 1 224 ? -2.262 12.189 -0.920 1.00 93.62 224 GLU A CA 1
ATOM 1748 C C . GLU A 1 224 ? -3.730 12.607 -0.745 1.00 93.62 224 GLU A C 1
ATOM 1750 O O . GLU A 1 224 ? -4.377 12.183 0.214 1.00 93.62 224 GLU A O 1
ATOM 1755 N N . ASP A 1 225 ? -4.310 13.323 -1.711 1.00 94.44 225 ASP A N 1
ATOM 1756 C CA . ASP A 1 225 ? -5.748 13.620 -1.726 1.00 94.44 225 ASP A CA 1
ATOM 1757 C C . ASP A 1 225 ? -6.600 12.334 -1.814 1.00 94.44 225 ASP A C 1
ATOM 1759 O O . ASP A 1 225 ? -7.573 12.152 -1.077 1.00 94.44 225 ASP A O 1
ATOM 1763 N N . MET A 1 226 ? -6.193 11.364 -2.635 1.00 94.25 226 MET A N 1
ATOM 1764 C CA . MET A 1 226 ? -6.867 10.064 -2.730 1.00 94.25 226 MET A CA 1
ATOM 1765 C C . MET A 1 226 ? -6.750 9.231 -1.445 1.00 94.25 226 MET A C 1
ATOM 1767 O O . MET A 1 226 ? -7.691 8.508 -1.096 1.00 94.25 226 MET A O 1
ATOM 1771 N N . LYS A 1 227 ? -5.636 9.333 -0.710 1.00 94.12 227 LYS A N 1
ATOM 1772 C CA . LYS A 1 227 ? -5.488 8.734 0.628 1.00 94.12 227 LYS A CA 1
ATOM 1773 C C . LYS A 1 227 ? -6.428 9.400 1.631 1.00 94.12 227 LYS A C 1
ATOM 1775 O O . LYS A 1 227 ? -7.107 8.690 2.371 1.00 94.12 227 LYS A O 1
ATOM 1780 N N . ALA A 1 228 ? -6.529 10.731 1.617 1.00 92.56 228 ALA A N 1
ATOM 1781 C CA . ALA A 1 228 ? -7.439 11.482 2.485 1.00 92.56 228 ALA A CA 1
ATOM 1782 C C . ALA A 1 228 ? -8.915 11.132 2.221 1.00 92.56 228 ALA A C 1
ATOM 1784 O O . ALA A 1 228 ? -9.688 10.933 3.156 1.00 92.56 228 ALA A O 1
ATOM 1785 N N . LYS A 1 229 ? -9.287 10.949 0.949 1.00 93.19 229 LYS A N 1
ATOM 1786 C CA . LYS A 1 229 ? -10.624 10.493 0.524 1.00 93.19 229 LYS A CA 1
ATOM 1787 C C . LYS A 1 229 ? -10.906 9.015 0.830 1.00 93.19 229 LYS A C 1
ATOM 1789 O O . LYS A 1 229 ? -12.018 8.546 0.596 1.00 93.19 229 LYS A O 1
ATOM 1794 N N . GLY A 1 230 ? -9.920 8.256 1.318 1.00 90.88 230 GLY A N 1
ATOM 1795 C CA . GLY A 1 230 ? -10.051 6.825 1.606 1.00 90.88 230 GLY A CA 1
ATOM 1796 C C . GLY A 1 230 ? -10.089 5.928 0.363 1.00 90.88 230 GLY A C 1
ATOM 1797 O O . GLY A 1 230 ? -10.499 4.772 0.454 1.00 90.88 230 GLY A O 1
ATOM 1798 N N . GLN A 1 231 ? -9.669 6.440 -0.797 1.00 92.81 231 GLN A N 1
AT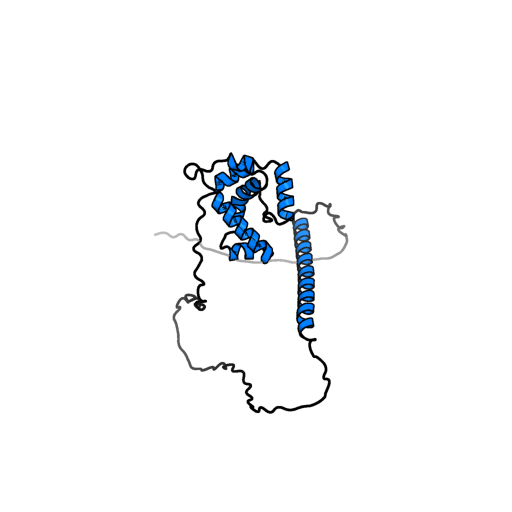OM 1799 C CA . GLN A 1 231 ? -9.535 5.661 -2.036 1.00 92.81 231 GLN A CA 1
ATOM 1800 C C . GLN A 1 231 ? -8.208 4.891 -2.095 1.00 92.81 231 GLN A C 1
ATOM 1802 O O . GLN A 1 231 ? -8.082 3.913 -2.833 1.00 92.81 231 GLN A O 1
ATOM 1807 N N . LEU A 1 232 ? -7.229 5.306 -1.291 1.00 94.81 232 LEU A N 1
ATOM 1808 C CA . LEU A 1 232 ? -5.960 4.622 -1.071 1.00 94.81 232 LEU A CA 1
ATOM 1809 C C . LEU A 1 232 ? -5.721 4.438 0.432 1.00 94.81 232 LEU A C 1
ATOM 1811 O O . LEU A 1 232 ? -6.274 5.158 1.263 1.00 94.81 232 LEU A O 1
ATOM 1815 N N . LEU A 1 233 ? -4.897 3.454 0.791 1.00 93.62 233 LEU A N 1
ATOM 1816 C CA . LEU A 1 233 ? -4.492 3.245 2.179 1.00 93.62 233 LEU A CA 1
ATOM 1817 C C . LEU A 1 233 ? -3.555 4.383 2.618 1.00 93.62 233 LEU A C 1
ATOM 1819 O O . LEU A 1 233 ? -2.629 4.713 1.871 1.00 93.62 233 LEU A O 1
ATOM 1823 N N . PRO A 1 234 ? -3.715 4.925 3.839 1.00 91.94 234 PRO A N 1
ATOM 1824 C CA . PRO A 1 234 ? -2.851 5.972 4.381 1.00 91.94 234 PRO A CA 1
ATOM 1825 C C . PRO A 1 234 ? -1.484 5.394 4.787 1.00 91.94 234 PRO A C 1
ATOM 1827 O O . PRO A 1 234 ? -1.166 5.207 5.963 1.00 91.94 234 PRO A O 1
ATOM 1830 N N . LEU A 1 235 ? -0.671 5.045 3.789 1.00 88.56 235 LEU A N 1
ATOM 1831 C CA . LEU A 1 235 ? 0.670 4.498 3.952 1.00 88.56 235 LEU A CA 1
ATOM 1832 C C . LEU A 1 235 ? 1.715 5.545 3.571 1.00 88.56 235 LEU A C 1
ATOM 1834 O O . LEU A 1 235 ? 1.715 6.093 2.469 1.00 88.56 235 LEU A O 1
ATOM 1838 N N . LEU A 1 236 ? 2.638 5.785 4.500 1.00 74.31 236 LEU A N 1
ATOM 1839 C CA . LEU A 1 236 ? 3.810 6.626 4.284 1.00 74.31 236 LEU A CA 1
ATOM 1840 C C . LEU A 1 236 ? 4.871 5.835 3.516 1.00 74.31 236 LEU A C 1
ATOM 1842 O O . LEU A 1 236 ? 5.549 4.961 4.078 1.00 74.31 236 LEU A O 1
ATOM 1846 N N . MET A 1 237 ? 5.006 6.157 2.235 1.00 70.31 237 MET A N 1
ATOM 1847 C CA . MET A 1 237 ? 6.102 5.719 1.377 1.00 70.31 237 MET A CA 1
ATOM 1848 C C . MET A 1 237 ? 7.280 6.681 1.543 1.00 70.31 237 MET A C 1
ATOM 1850 O O . MET A 1 237 ? 7.101 7.895 1.525 1.00 70.31 237 MET A O 1
ATOM 1854 N N . LYS A 1 238 ? 8.484 6.134 1.740 1.00 63.03 238 LYS A N 1
ATOM 1855 C CA . LYS A 1 238 ? 9.721 6.908 1.590 1.00 63.03 238 LYS A CA 1
ATOM 1856 C C . LYS A 1 238 ? 10.129 6.735 0.131 1.00 63.03 238 LYS A C 1
ATOM 1858 O O . LYS A 1 238 ? 10.433 5.607 -0.256 1.00 63.03 238 LYS A O 1
ATOM 1863 N N . TYR A 1 239 ? 10.005 7.804 -0.641 1.00 56.09 239 TYR A N 1
ATOM 1864 C CA . TYR A 1 239 ? 10.445 7.876 -2.030 1.00 56.09 239 TYR A CA 1
ATOM 1865 C C . TYR A 1 239 ? 11.885 8.359 -2.083 1.00 56.09 239 TYR A C 1
ATOM 1867 O O . TYR A 1 239 ? 12.191 9.284 -1.298 1.00 56.09 239 TYR A O 1
#

InterPro domains:
  IPR031591 Coiled-coil domain-containing protein 106 [PF15794] (40-235)
  IPR031591 Coiled-coil domain-containing protein 106 [PTHR16477] (45-235)

Organism: Gouania willdenowi (NCBI:txid441366)